Protein AF-0000000078407166 (afdb_homodimer)

Secondary structure (DSSP, 8-state):
-BEEEEESB-SSEEEEESS---TT-EEEEEEEB-TT--B-EEEEESSSSTT--EEEEEEEETTTTEEEEEEEETTEE-PPEEES-----BT-EEEEEEEE-SSEEEEEETTEEEEEEE-SS-GGG--EEEEESS-EEEEEEE-/-BEEEEESB-SSEEEEESS---TT-EEEEEEEB-TT--B-EEEEESSSSTT--EEEEEEEETTTTEEEEEEEETTEE-PPEEES-----BT-EEEEEEEE-SSEEEEEETTEEEEEEE-SS-GGG--EEEEESS-EEEEEEE-

Radius of gyration: 20.44 Å; Cα contacts (8 Å, |Δi|>4): 830; chains: 2; bounding box: 36×57×51 Å

Nearest PDB structures (foldseek):
  7n57-assembly1_B  TM=9.824E-01  e=4.859E-14  Homo sapiens
  7n8d-assembly1_B  TM=9.760E-01  e=3.562E-14  Homo sapiens
  7tro-assembly1_B  TM=9.809E-01  e=1.597E-13  Homo sapiens
  7rdg-assembly2_B  TM=9.755E-01  e=1.233E-13  Homo sapiens
  7tky-assembly1_B  TM=9.822E-01  e=3.129E-13  Homo sapiens

Solvent-accessible surface area (backbone atoms only — not comparable to full-atom values): 14056 Å² total; per-residue (Å²): 95,30,39,29,33,40,35,29,45,40,57,55,25,40,39,31,35,69,52,44,54,52,62,76,28,35,40,38,41,32,30,32,29,46,76,85,43,45,37,31,36,42,33,35,21,43,48,87,65,94,84,38,39,23,48,40,34,42,34,47,27,55,78,74,40,20,28,40,35,35,33,33,49,94,90,36,74,59,75,73,45,76,39,75,67,46,91,69,46,74,68,34,73,51,38,42,36,42,37,30,44,90,63,29,41,38,35,26,50,70,89,33,84,70,53,73,43,69,62,80,46,70,50,71,48,25,33,30,43,35,38,41,52,49,45,46,47,56,34,41,35,47,82,95,29,39,29,33,40,34,28,46,42,56,54,25,40,40,30,36,70,50,44,54,51,61,77,28,33,40,38,40,31,30,32,29,44,76,83,44,47,37,32,36,44,30,35,21,42,48,85,64,96,84,38,39,23,47,40,35,43,34,47,26,55,76,74,39,19,28,38,35,36,32,33,50,93,92,35,74,59,75,73,47,75,39,77,67,47,91,71,45,71,70,34,72,48,38,39,34,43,35,30,44,91,63,28,39,40,33,25,50,69,90,33,84,71,52,73,45,68,63,81,46,69,51,72,48,26,33,31,43,35,38,41,54,48,46,45,46,54,35,42,36,48,85

InterPro domains:
  IPR001079 Galectin, carbohydrate recognition domain [PF00337] (13-142)
  IPR001079 Galectin, carbohydrate recognition domain [PS51304] (13-143)
  IPR001079 Galectin, carbohydrate recognition domain [SM00276] (11-143)
  IPR001079 Galectin, carbohydrate recognition domain [SM00908] (17-142)
  IPR001079 Galectin, carbohydrate recognition domain [cd00070] (17-141)
  IPR013320 Concanavalin A-like lectin/glucanase domain superfamily [SSF49899] (10-142)
  IPR044156 Galectin-like [PTHR11346] (10-142)

Foldseek 3Di:
DDDFKDFDDAPFDKFFDPFFDDAPKKKKWKFAAAPPWQKKWKFQFLDDDDQTWTQWIWMQGVVQQKIWIWTQDPRDTDDIDIGNHHPHDHPDIKMWMWHGHPFWTFIDIRNHGDDTGGGPDDRRSGTMMTIHDDIGTGMMGMD/DDDFKDFDDAPFDKFFDPFFDDAPKKKKWKFAAAPPWQKKWKFQFLDDDDQTWTQWIWMQGVVQQKIWIWTQDPNDTDDIDIGNHGPHDHPDIKMWMWHGHQFWTFIDIRNHGDDTGGGPDDRRSGTMMTIHDDIGTGMMGMD

Sequence (286 aa):
MALKSVTGLTTPCVLVLDCGFQAGRHVRIQGSVPCGSQWFSVNFCCSDGPSCDIAFHFNPRLDQNCVVFNTFQNRSWQCNQTKEENPFKHGASFQLDIHITEEHFEVLVNNNVFDRYSHRIPLCQVKSLEVQPKVDIHKIEFFMALKSVTGLTTPCVLVLDCGFQAGRHVRIQGSVPCGSQWFSVNFCCSDGPSCDIAFHFNPRLDQNCVVFNTFQNRSWQCNQTKEENPFKHGASFQLDIHITEEHFEVLVNNNVFDRYSHRIPLCQVKSLEVQPKVDIHKIEFF

pLDDT: mean 94.5, std 6.71, range [62.84, 98.81]

Structure (mmCIF, N/CA/C/O backbone):
data_AF-0000000078407166-model_v1
#
loop_
_entity.id
_entity.type
_entity.pdbx_description
1 polymer Galectin
#
loop_
_atom_site.group_PDB
_atom_site.id
_atom_site.type_symbol
_atom_site.label_atom_id
_atom_site.label_alt_id
_atom_site.label_comp_id
_atom_site.label_asym_id
_atom_site.label_entity_id
_atom_site.label_seq_id
_atom_site.pdbx_PDB_ins_code
_atom_site.Cartn_x
_atom_site.Cartn_y
_atom_site.Cartn_z
_atom_site.occupancy
_atom_site.B_iso_or_equiv
_atom_site.auth_seq_id
_atom_site.auth_comp_id
_atom_site.auth_asym_id
_atom_site.auth_atom_id
_atom_site.pdbx_PDB_model_num
ATOM 1 N N . MET A 1 1 ? 10.273 6.906 -4.539 1 62.84 1 MET A N 1
ATOM 2 C CA . MET A 1 1 ? 10.656 6.363 -3.24 1 62.84 1 MET A CA 1
ATOM 3 C C . MET A 1 1 ? 10.43 4.855 -3.193 1 62.84 1 MET A C 1
ATOM 5 O O . MET A 1 1 ? 9.43 4.359 -3.713 1 62.84 1 MET A O 1
ATOM 9 N N . ALA A 1 2 ? 11.445 4.191 -2.662 1 75.38 2 ALA A N 1
ATOM 10 C CA . ALA A 1 2 ? 11.383 2.73 -2.699 1 75.38 2 ALA A CA 1
ATOM 11 C C . ALA A 1 2 ? 10.547 2.188 -1.55 1 75.38 2 ALA A C 1
ATOM 13 O O . ALA A 1 2 ? 10.75 2.553 -0.391 1 75.38 2 ALA A O 1
ATOM 14 N N . LEU A 1 3 ? 9.461 1.569 -1.843 1 80.12 3 LEU A N 1
ATOM 15 C CA . LEU A 1 3 ? 8.594 0.935 -0.852 1 80.12 3 LEU A CA 1
ATOM 16 C C . LEU A 1 3 ? 9.195 -0.383 -0.373 1 80.12 3 LEU A C 1
ATOM 18 O O . LEU A 1 3 ? 9.633 -1.2 -1.184 1 80.12 3 LEU A O 1
ATOM 22 N N . LYS A 1 4 ? 9.242 -0.484 0.915 1 88.06 4 LYS A N 1
ATOM 23 C CA . LYS A 1 4 ? 9.672 -1.754 1.493 1 88.06 4 LYS A CA 1
ATOM 24 C C . LYS A 1 4 ? 8.477 -2.648 1.806 1 88.06 4 LYS A C 1
ATOM 26 O O . LYS A 1 4 ? 8.445 -3.814 1.404 1 88.06 4 LYS A O 1
ATOM 31 N N . SER A 1 5 ? 7.527 -2.064 2.494 1 93.38 5 SER A N 1
ATOM 32 C CA . SER A 1 5 ? 6.363 -2.885 2.816 1 93.38 5 SER A CA 1
ATOM 33 C C . SER A 1 5 ? 5.117 -2.023 3.016 1 93.38 5 SER A C 1
ATOM 35 O O . SER A 1 5 ? 5.223 -0.82 3.26 1 93.38 5 SER A O 1
ATOM 37 N N . VAL A 1 6 ? 4.016 -2.621 2.893 1 95.38 6 VAL A N 1
ATOM 38 C CA . VAL A 1 6 ? 2.736 -1.963 3.129 1 95.38 6 VAL A CA 1
ATOM 39 C C . VAL A 1 6 ? 1.812 -2.895 3.908 1 95.38 6 VAL A C 1
ATOM 41 O O . VAL A 1 6 ? 1.757 -4.098 3.635 1 95.38 6 VAL A O 1
ATOM 44 N N . THR A 1 7 ? 1.157 -2.369 4.953 1 96.38 7 THR A N 1
ATOM 45 C CA . THR A 1 7 ? 0.109 -3.064 5.695 1 96.38 7 THR A CA 1
ATOM 46 C C . THR A 1 7 ? -1.212 -2.307 5.605 1 96.38 7 THR A C 1
ATOM 48 O O . THR A 1 7 ? -1.259 -1.191 5.078 1 96.38 7 THR A O 1
ATOM 51 N N . GLY A 1 8 ? -2.23 -2.986 6.059 1 95.88 8 GLY A N 1
ATOM 52 C CA . GLY A 1 8 ? -3.539 -2.357 6.012 1 95.88 8 GLY A CA 1
ATOM 53 C C . GLY A 1 8 ? -4.16 -2.373 4.625 1 95.88 8 GLY A C 1
ATOM 54 O O . GLY A 1 8 ? -4.625 -1.341 4.137 1 95.88 8 GLY A O 1
ATOM 55 N N . LEU A 1 9 ? -4.145 -3.451 4.055 1 95.88 9 LEU A N 1
ATOM 56 C CA . LEU A 1 9 ? -4.645 -3.6 2.691 1 95.88 9 LEU A CA 1
ATOM 57 C C . LEU A 1 9 ? -5.984 -4.328 2.678 1 95.88 9 LEU A C 1
ATOM 59 O O . LEU A 1 9 ? -6.262 -5.141 3.562 1 95.88 9 LEU A O 1
ATOM 63 N N . THR A 1 10 ? -6.773 -3.996 1.684 1 95.88 10 THR A N 1
ATOM 64 C CA . THR A 1 10 ? -7.977 -4.746 1.339 1 95.88 10 THR A CA 1
ATOM 65 C C . THR A 1 10 ? -7.945 -5.172 -0.126 1 95.88 10 THR A C 1
ATOM 67 O O . THR A 1 10 ? -7.164 -4.641 -0.917 1 95.88 10 THR A O 1
ATOM 70 N N . THR A 1 11 ? -8.719 -6.184 -0.435 1 96.06 11 THR A N 1
ATOM 71 C CA . THR A 1 11 ? -8.781 -6.59 -1.833 1 96.06 11 THR A CA 1
ATOM 72 C C . THR A 1 11 ? -10.094 -6.125 -2.467 1 96.06 11 THR A C 1
ATOM 74 O O . THR A 1 11 ? -11.133 -6.086 -1.804 1 96.06 11 THR A O 1
ATOM 77 N N . PRO A 1 12 ? -10.078 -5.676 -3.701 1 96.38 12 PRO A N 1
ATOM 78 C CA . PRO A 1 12 ? -8.898 -5.656 -4.57 1 96.38 12 PRO A CA 1
ATOM 79 C C . PRO A 1 12 ? -7.926 -4.531 -4.219 1 96.38 12 PRO A C 1
ATOM 81 O O . PRO A 1 12 ? -8.344 -3.488 -3.707 1 96.38 12 PRO A O 1
ATOM 84 N N . CYS A 1 13 ? -6.684 -4.723 -4.391 1 97.06 13 CYS A N 1
ATOM 85 C CA . CYS A 1 13 ? -5.676 -3.68 -4.246 1 97.06 13 CYS A CA 1
ATOM 86 C C . CYS A 1 13 ? -4.695 -3.705 -5.414 1 97.06 13 CYS A C 1
ATOM 88 O O . CYS A 1 13 ? -4.473 -4.754 -6.02 1 97.06 13 CYS A O 1
ATOM 90 N N . VAL A 1 14 ? -4.176 -2.559 -5.727 1 95.75 14 VAL A N 1
ATOM 91 C CA . VAL A 1 14 ? -3.211 -2.402 -6.812 1 95.75 14 VAL A CA 1
ATOM 92 C C . VAL A 1 14 ? -2.008 -1.599 -6.32 1 95.75 14 VAL A C 1
ATOM 94 O O . VAL A 1 14 ? -2.166 -0.525 -5.734 1 95.75 14 VAL A O 1
ATOM 97 N N . LEU A 1 15 ? -0.867 -2.135 -6.48 1 94.62 15 LEU A N 1
ATOM 98 C CA . LEU A 1 15 ? 0.397 -1.446 -6.242 1 94.62 15 LEU A CA 1
ATOM 99 C C . LEU A 1 15 ? 1.103 -1.133 -7.559 1 94.62 15 LEU A C 1
ATOM 101 O O . LEU A 1 15 ? 1.508 -2.045 -8.281 1 94.62 15 LEU A O 1
ATOM 105 N N . VAL A 1 16 ? 1.219 0.115 -7.797 1 92.25 16 VAL A N 1
ATOM 106 C CA . VAL A 1 16 ? 1.885 0.55 -9.023 1 92.25 16 VAL A CA 1
ATOM 107 C C . VAL A 1 16 ? 3.338 0.909 -8.719 1 92.25 16 VAL A C 1
ATOM 109 O O . VAL A 1 16 ? 3.617 1.65 -7.773 1 92.25 16 VAL A O 1
ATOM 112 N N . LEU A 1 17 ? 4.168 0.418 -9.547 1 85.19 17 LEU A N 1
ATOM 113 C CA . LEU A 1 17 ? 5.594 0.663 -9.359 1 85.19 17 LEU A CA 1
ATOM 114 C C . LEU A 1 17 ? 6.109 1.672 -10.383 1 85.19 17 LEU A C 1
ATOM 116 O O . LEU A 1 17 ? 5.582 1.756 -11.5 1 85.19 17 LEU A O 1
ATOM 120 N N . ASP A 1 18 ? 7.105 2.5 -9.945 1 77.88 18 ASP A N 1
ATOM 121 C CA . ASP A 1 18 ? 7.676 3.512 -10.828 1 77.88 18 ASP A CA 1
ATOM 122 C C . ASP A 1 18 ? 8.508 2.869 -11.93 1 77.88 18 ASP A C 1
ATOM 124 O O . ASP A 1 18 ? 8.508 3.336 -13.07 1 77.88 18 ASP A O 1
ATOM 128 N N . CYS A 1 19 ? 9.281 1.928 -11.32 1 73.62 19 CYS A N 1
ATOM 129 C CA . CYS A 1 19 ? 10.086 1.247 -12.328 1 73.62 19 CYS A CA 1
ATOM 130 C C . CYS A 1 19 ? 9.648 -0.205 -12.484 1 73.62 19 CYS A C 1
ATOM 132 O O . CYS A 1 19 ? 9.016 -0.766 -11.586 1 73.62 19 CYS A O 1
ATOM 134 N N . GLY A 1 20 ? 9.461 -0.697 -13.625 1 73.69 20 GLY A N 1
ATOM 135 C CA . GLY A 1 20 ? 9.062 -2.055 -13.961 1 73.69 20 GLY A CA 1
ATOM 136 C C . GLY A 1 20 ? 9.695 -3.102 -13.062 1 73.69 20 GLY A C 1
ATOM 137 O O . GLY A 1 20 ? 10.609 -2.795 -12.289 1 73.69 20 GLY A O 1
ATOM 138 N N . PHE A 1 21 ? 9.117 -4.207 -12.969 1 82.38 21 PHE A N 1
ATOM 139 C CA . PHE A 1 21 ? 9.672 -5.355 -12.273 1 82.38 21 PHE A CA 1
ATOM 140 C C . PHE A 1 21 ? 10.953 -5.832 -12.953 1 82.38 21 PHE A C 1
ATOM 142 O O . PHE A 1 21 ? 11.102 -5.711 -14.164 1 82.38 21 PHE A O 1
ATOM 149 N N . GLN A 1 22 ? 11.914 -6.121 -12.156 1 87 22 GLN A N 1
ATOM 150 C CA . GLN A 1 22 ? 13.211 -6.559 -12.672 1 87 22 GLN A CA 1
ATOM 151 C C . GLN A 1 22 ? 13.625 -7.895 -12.055 1 87 22 GLN A C 1
ATOM 153 O O . GLN A 1 22 ? 13.258 -8.195 -10.914 1 87 22 GLN A O 1
ATOM 158 N N . ALA A 1 23 ? 14.414 -8.57 -12.898 1 91.31 23 ALA A N 1
ATOM 159 C CA . ALA A 1 23 ? 14.977 -9.812 -12.383 1 91.31 23 ALA A CA 1
ATOM 160 C C . ALA A 1 23 ? 15.766 -9.562 -11.102 1 91.31 23 ALA A C 1
ATOM 162 O O . ALA A 1 23 ? 16.422 -8.531 -10.953 1 91.31 23 ALA A O 1
ATOM 163 N N . GLY A 1 24 ? 15.695 -10.477 -10.211 1 91.75 24 GLY A N 1
ATOM 164 C CA . GLY A 1 24 ? 16.406 -10.367 -8.945 1 91.75 24 GLY A CA 1
ATOM 165 C C . GLY A 1 24 ? 15.547 -9.82 -7.82 1 91.75 24 GLY A C 1
ATOM 166 O O . GLY A 1 24 ? 15.891 -9.969 -6.648 1 91.75 24 GLY A O 1
ATOM 167 N N . ARG A 1 25 ? 14.445 -9.297 -8.188 1 89.31 25 ARG A N 1
ATOM 168 C CA . ARG A 1 25 ? 13.531 -8.766 -7.18 1 89.31 25 ARG A CA 1
ATOM 169 C C . ARG A 1 25 ? 12.531 -9.82 -6.738 1 89.31 25 ARG A C 1
ATOM 171 O O . ARG A 1 25 ? 12.359 -10.844 -7.41 1 89.31 25 ARG A O 1
ATOM 178 N N . HIS A 1 26 ? 12.023 -9.578 -5.562 1 92.88 26 HIS A N 1
ATOM 179 C CA . HIS A 1 26 ? 11.023 -10.516 -5.055 1 92.88 26 HIS A CA 1
ATOM 180 C C . HIS A 1 26 ? 9.938 -9.789 -4.27 1 92.88 26 HIS A C 1
ATOM 182 O O . HIS A 1 26 ? 10.18 -8.719 -3.705 1 92.88 26 HIS A O 1
ATOM 188 N N . VAL A 1 27 ? 8.773 -10.375 -4.312 1 94.94 27 VAL A N 1
ATOM 189 C CA . VAL A 1 27 ? 7.629 -9.867 -3.562 1 94.94 27 VAL A CA 1
ATOM 190 C C . VAL A 1 27 ? 7.117 -10.938 -2.602 1 94.94 27 VAL A C 1
ATOM 192 O O . VAL A 1 27 ? 7.039 -12.109 -2.961 1 94.94 27 VAL A O 1
ATOM 195 N N . ARG A 1 28 ? 6.895 -10.523 -1.373 1 97.44 28 ARG A N 1
ATOM 196 C CA . ARG A 1 28 ? 6.305 -11.406 -0.374 1 97.44 28 ARG A CA 1
ATOM 197 C C . ARG A 1 28 ? 4.922 -10.922 0.039 1 97.44 28 ARG A C 1
ATOM 199 O O . ARG A 1 28 ? 4.75 -9.758 0.405 1 97.44 28 ARG A O 1
ATOM 206 N N . ILE A 1 29 ? 3.953 -11.797 -0.062 1 98.5 29 ILE A N 1
ATOM 207 C CA . ILE A 1 29 ? 2.58 -11.5 0.331 1 98.5 29 ILE A CA 1
ATOM 208 C C . ILE A 1 29 ? 2.166 -12.406 1.49 1 98.5 29 ILE A C 1
ATOM 210 O O . ILE A 1 29 ? 2.223 -13.633 1.379 1 98.5 29 ILE A O 1
ATOM 214 N N . GLN A 1 30 ? 1.839 -11.797 2.605 1 98.75 30 GLN A N 1
ATOM 215 C CA . GLN A 1 30 ? 1.306 -12.523 3.754 1 98.75 30 GLN A CA 1
ATOM 216 C C . GLN A 1 30 ? -0.194 -12.281 3.908 1 98.75 30 GLN A C 1
ATOM 218 O O . GLN A 1 30 ? -0.655 -11.141 3.844 1 98.75 30 GLN A O 1
ATOM 223 N N . GLY A 1 31 ? -0.928 -13.383 4.105 1 98.5 31 GLY A N 1
ATOM 224 C CA . GLY A 1 31 ? -2.371 -13.258 4.215 1 98.5 31 GLY A CA 1
ATOM 225 C C . GLY A 1 31 ? -3.043 -14.508 4.746 1 98.5 31 GLY A C 1
ATOM 226 O O . GLY A 1 31 ? -2.379 -15.391 5.293 1 98.5 31 GLY A O 1
ATOM 227 N N . SER A 1 32 ? -4.332 -14.492 4.648 1 98.56 32 SER A N 1
ATOM 228 C CA . SER A 1 32 ? -5.148 -15.648 4.996 1 98.56 32 SER A CA 1
ATOM 229 C C . SER A 1 32 ? -6.336 -15.789 4.051 1 98.56 32 SER A C 1
ATOM 231 O O . SER A 1 32 ? -6.793 -14.812 3.463 1 98.56 32 SER A O 1
ATOM 233 N N . VAL A 1 33 ? -6.777 -17 3.928 1 98.31 33 VAL A N 1
ATOM 234 C CA . VAL A 1 33 ? -7.906 -17.266 3.039 1 98.31 33 VAL A CA 1
ATOM 235 C C . VAL A 1 33 ? -9.195 -17.328 3.852 1 98.31 33 VAL A C 1
ATOM 237 O O . VAL A 1 33 ? -9.391 -18.25 4.652 1 98.31 33 VAL A O 1
ATOM 240 N N . PRO A 1 34 ? -10.047 -16.328 3.609 1 97.44 34 PRO A N 1
ATOM 241 C CA . PRO A 1 34 ? -11.32 -16.375 4.332 1 97.44 34 PRO A CA 1
ATOM 242 C C . PRO A 1 34 ? -12.125 -17.641 4.023 1 97.44 34 PRO A C 1
ATOM 244 O O . PRO A 1 34 ? -11.992 -18.203 2.936 1 97.44 34 PRO A O 1
ATOM 247 N N . CYS A 1 35 ? -13 -17.844 5 1 95 35 CYS A N 1
ATOM 248 C CA . CYS A 1 35 ? -13.93 -18.938 4.734 1 95 35 CYS A CA 1
ATOM 249 C C . CYS A 1 35 ? -14.883 -18.578 3.602 1 95 35 CYS A C 1
ATOM 251 O O . CYS A 1 35 ? -15.336 -17.438 3.508 1 95 35 CYS A O 1
ATOM 253 N N . GLY A 1 36 ? -15.109 -19.406 2.658 1 94.06 36 GLY A N 1
ATOM 254 C CA . GLY A 1 36 ? -16.047 -19.141 1.575 1 94.06 36 GLY A CA 1
ATOM 255 C C . GLY A 1 36 ? -15.375 -18.688 0.298 1 94.06 36 GLY A C 1
ATOM 256 O O . GLY A 1 36 ? -16.016 -18.547 -0.741 1 94.06 36 GLY A O 1
ATOM 257 N N . SER A 1 37 ? -14.172 -18.328 0.475 1 96.62 37 SER A N 1
ATOM 258 C CA . SER A 1 37 ? -13.445 -17.922 -0.722 1 96.62 37 SER A CA 1
ATOM 259 C C . SER A 1 37 ? -13.375 -19.047 -1.741 1 96.62 37 SER A C 1
ATOM 261 O O . SER A 1 37 ? -12.953 -20.156 -1.415 1 96.62 37 SER A O 1
ATOM 263 N N . GLN A 1 38 ? -13.773 -18.797 -2.895 1 97.62 38 GLN A N 1
ATOM 264 C CA . GLN A 1 38 ? -13.688 -19.797 -3.947 1 97.62 38 GLN A CA 1
ATOM 265 C C . GLN A 1 38 ? -12.344 -19.734 -4.668 1 97.62 38 GLN A C 1
ATOM 267 O O . GLN A 1 38 ? -11.781 -20.766 -5.039 1 97.62 38 GLN A O 1
ATOM 272 N N . TRP A 1 39 ? -11.938 -18.578 -4.879 1 98 39 TRP A N 1
ATOM 273 C CA . TRP A 1 39 ? -10.656 -18.359 -5.527 1 98 39 TRP A CA 1
ATOM 274 C C . TRP A 1 39 ? -10.133 -16.953 -5.238 1 98 39 TRP A C 1
ATOM 276 O O . TRP A 1 39 ? -10.867 -16.109 -4.719 1 98 39 TRP A O 1
ATOM 286 N N . PHE A 1 40 ? -8.898 -16.641 -5.465 1 98.62 40 PHE A N 1
ATOM 287 C CA . PHE A 1 40 ? -8.281 -15.32 -5.535 1 98.62 40 PHE A CA 1
ATOM 288 C C . PHE A 1 40 ? -7.156 -15.305 -6.562 1 98.62 40 PHE A C 1
ATOM 290 O O . PHE A 1 40 ? -6.812 -16.344 -7.137 1 98.62 40 PHE A O 1
ATOM 297 N N . SER A 1 41 ? -6.637 -14.141 -6.875 1 98.56 41 SER A N 1
ATOM 298 C CA . SER A 1 41 ? -5.539 -14.125 -7.84 1 98.56 41 SER A CA 1
ATOM 299 C C . SER A 1 41 ? -4.543 -13.008 -7.523 1 98.56 41 SER A C 1
ATOM 301 O O . SER A 1 41 ? -4.895 -12.023 -6.871 1 98.56 41 SER A O 1
ATOM 303 N N . VAL A 1 42 ? -3.4 -13.203 -7.855 1 98.44 42 VAL A N 1
ATOM 304 C CA . VAL A 1 42 ? -2.309 -12.234 -7.863 1 98.44 42 VAL A CA 1
ATOM 305 C C . VAL A 1 42 ? -1.815 -12.023 -9.289 1 98.44 42 VAL A C 1
ATOM 307 O O . VAL A 1 42 ? -1.397 -12.977 -9.961 1 98.44 42 VAL A O 1
ATOM 310 N N . ASN A 1 43 ? -1.897 -10.797 -9.742 1 97.25 43 ASN A N 1
ATOM 311 C CA . ASN A 1 43 ? -1.584 -10.477 -11.133 1 97.25 43 ASN A CA 1
ATOM 312 C C . ASN A 1 43 ? -0.437 -9.477 -11.234 1 97.25 43 ASN A C 1
ATOM 314 O O . ASN A 1 43 ? -0.437 -8.453 -10.547 1 97.25 43 ASN A O 1
ATOM 318 N N . PHE A 1 44 ? 0.542 -9.781 -12.055 1 96.56 44 PHE A N 1
ATOM 319 C CA . PHE A 1 44 ? 1.521 -8.812 -12.531 1 96.56 44 PHE A CA 1
ATOM 320 C C . PHE A 1 44 ? 1.067 -8.18 -13.836 1 96.56 44 PHE A C 1
ATOM 322 O O . PHE A 1 44 ? 1.141 -8.812 -14.898 1 96.56 44 PHE A O 1
ATOM 329 N N . CYS A 1 45 ? 0.695 -6.906 -13.773 1 96.06 45 CYS A N 1
ATOM 330 C CA . CYS A 1 45 ? -0.006 -6.27 -14.883 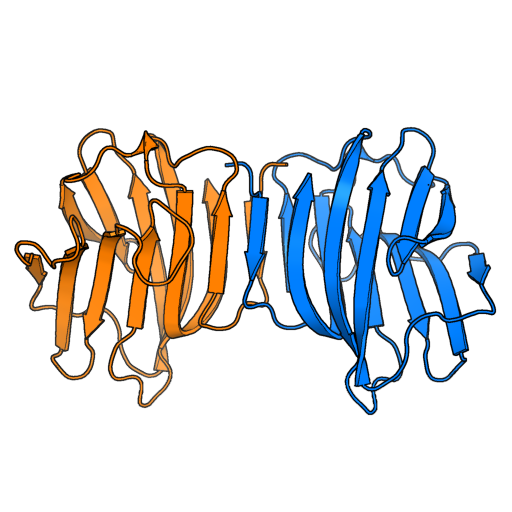1 96.06 45 CYS A CA 1
ATOM 331 C C . CYS A 1 45 ? 0.916 -5.316 -15.633 1 96.06 45 CYS A C 1
ATOM 333 O O . CYS A 1 45 ? 1.771 -4.668 -15.031 1 96.06 45 CYS A O 1
ATOM 335 N N . CYS A 1 46 ? 0.743 -5.156 -16.953 1 93.88 46 CYS A N 1
ATOM 336 C CA . CYS A 1 46 ? 1.609 -4.359 -17.812 1 93.88 46 CYS A CA 1
ATOM 337 C C . CYS A 1 46 ? 1.025 -2.969 -18.031 1 93.88 46 CYS A C 1
ATOM 339 O O . CYS A 1 46 ? 1.712 -2.074 -18.531 1 93.88 46 CYS A O 1
ATOM 341 N N . SER A 1 47 ? -0.156 -2.701 -17.797 1 81.69 47 SER A N 1
ATOM 342 C CA . SER A 1 47 ? -0.768 -1.379 -17.891 1 81.69 47 SER A CA 1
ATOM 343 C C . SER A 1 47 ? -1.89 -1.218 -16.859 1 81.69 47 SER A C 1
ATOM 345 O O . SER A 1 47 ? -2.174 -2.139 -16.094 1 81.69 47 SER A O 1
ATOM 347 N N . ASP A 1 48 ? -2.24 0.07 -16.844 1 73.12 48 ASP A N 1
ATOM 348 C CA . ASP A 1 48 ? -3.359 0.356 -15.945 1 73.12 48 ASP A CA 1
ATOM 349 C C . ASP A 1 48 ? -4.695 0.053 -16.625 1 73.12 48 ASP A C 1
ATOM 351 O O . ASP A 1 48 ? -4.816 0.174 -17.844 1 73.12 48 ASP A O 1
ATOM 355 N N . GLY A 1 49 ? -5.625 -0.606 -15.859 1 70.38 49 GLY A N 1
ATOM 356 C CA . GLY A 1 49 ? -6.969 -0.721 -16.406 1 70.38 49 GLY A CA 1
ATOM 357 C C . GLY A 1 49 ? -7.457 -2.154 -16.484 1 70.38 49 GLY A C 1
ATOM 358 O O . GLY A 1 49 ? -6.676 -3.094 -16.312 1 70.38 49 GLY A O 1
ATOM 359 N N . PRO A 1 50 ? -8.711 -2.422 -16.688 1 68.19 50 PRO A N 1
ATOM 360 C CA . PRO A 1 50 ? -9.359 -3.738 -16.672 1 68.19 50 PRO A CA 1
ATOM 361 C C . PRO A 1 50 ? -8.875 -4.645 -17.797 1 68.19 50 PRO A C 1
ATOM 363 O O . PRO A 1 50 ? -8.891 -5.871 -17.672 1 68.19 50 PRO A O 1
ATOM 366 N N . SER A 1 51 ? -8.391 -4.043 -18.875 1 76.38 51 SER A N 1
ATOM 367 C CA . SER A 1 51 ? -8.031 -4.883 -20.016 1 76.38 51 SER A CA 1
ATOM 368 C C . SER A 1 51 ? -6.523 -4.859 -20.266 1 76.38 51 SER A C 1
ATOM 370 O O . SER A 1 51 ? -6.074 -4.992 -21.406 1 76.38 51 SER A O 1
ATOM 372 N N . CYS A 1 52 ? -5.934 -4.887 -19.156 1 88.88 52 CYS A N 1
ATOM 373 C CA . CYS A 1 52 ? -4.484 -4.836 -19.328 1 88.88 52 CYS A CA 1
ATOM 374 C C . CYS A 1 52 ? -3.912 -6.234 -19.531 1 88.88 52 CYS A C 1
ATOM 376 O O . CYS A 1 52 ? -4.539 -7.227 -19.156 1 88.88 52 CYS A O 1
ATOM 378 N N . ASP A 1 53 ? -2.793 -6.277 -20.312 1 96.12 53 ASP A N 1
ATOM 379 C CA . ASP A 1 53 ? -2.053 -7.535 -20.359 1 96.12 53 ASP A CA 1
ATOM 380 C C . ASP A 1 53 ? -1.556 -7.93 -18.969 1 96.12 53 ASP A C 1
ATOM 382 O O . ASP A 1 53 ? -1.175 -7.07 -18.172 1 96.12 53 ASP A O 1
ATOM 386 N N . ILE A 1 54 ? -1.662 -9.18 -18.688 1 97.56 54 ILE A N 1
ATOM 387 C CA . ILE A 1 54 ? -1.178 -9.766 -17.453 1 97.56 54 ILE A CA 1
ATOM 388 C C . ILE A 1 54 ? -0.025 -10.727 -17.734 1 97.56 54 ILE A C 1
ATOM 390 O O . ILE A 1 54 ? -0.219 -11.766 -18.375 1 97.56 54 ILE A O 1
ATOM 394 N N . ALA A 1 55 ? 1.161 -10.367 -17.297 1 97.25 55 ALA A N 1
ATOM 395 C CA . ALA A 1 55 ? 2.35 -11.172 -17.578 1 97.25 55 ALA A CA 1
ATOM 396 C C . ALA A 1 55 ? 2.346 -12.461 -16.766 1 97.25 55 ALA A C 1
ATOM 398 O O . ALA A 1 55 ? 2.799 -13.5 -17.234 1 97.25 55 ALA A O 1
ATOM 399 N N . PHE A 1 56 ? 1.862 -12.391 -15.617 1 98 56 PHE A N 1
ATOM 400 C CA . PHE A 1 56 ? 1.819 -13.516 -14.688 1 98 56 PHE A CA 1
ATOM 401 C C . PHE A 1 56 ? 0.532 -13.492 -13.867 1 98 56 PHE A C 1
ATOM 403 O O . PHE A 1 56 ? 0.286 -12.547 -13.117 1 98 56 PHE A O 1
ATOM 410 N N . HIS A 1 57 ? -0.306 -14.414 -14.109 1 98.44 57 HIS A N 1
ATOM 411 C CA . HIS A 1 57 ? -1.549 -14.641 -13.375 1 98.44 57 HIS A CA 1
ATOM 412 C C . HIS A 1 57 ? -1.438 -15.867 -12.469 1 98.44 57 HIS A C 1
ATOM 414 O O . HIS A 1 57 ? -1.235 -16.984 -12.953 1 98.44 57 HIS A O 1
ATOM 420 N N . PHE A 1 58 ? -1.471 -15.672 -11.203 1 98.81 58 PHE A N 1
ATOM 421 C CA . PHE A 1 58 ? -1.474 -16.719 -10.18 1 98.81 58 PHE A CA 1
ATOM 422 C C . PHE A 1 58 ? -2.848 -16.828 -9.531 1 98.81 58 PHE A C 1
ATOM 424 O O . PHE A 1 58 ? -3.309 -15.906 -8.867 1 98.81 58 PHE A O 1
ATOM 431 N N . ASN A 1 59 ? -3.479 -18.031 -9.664 1 98.75 59 ASN A N 1
ATOM 432 C CA . ASN A 1 59 ? -4.895 -18.125 -9.328 1 98.75 59 ASN A CA 1
ATOM 433 C C . ASN A 1 59 ? -5.211 -19.422 -8.578 1 98.75 59 ASN A C 1
ATOM 435 O O . ASN A 1 59 ? -5.605 -20.406 -9.188 1 98.75 59 ASN A O 1
ATOM 439 N N . PRO A 1 60 ? -5.043 -19.453 -7.238 1 98.75 60 PRO A N 1
ATOM 440 C CA . PRO A 1 60 ? -5.551 -20.578 -6.457 1 98.75 60 PRO A CA 1
ATOM 441 C C . PRO A 1 60 ? -7.07 -20.688 -6.508 1 98.75 60 PRO A C 1
ATOM 443 O O . PRO A 1 60 ? -7.777 -19.719 -6.242 1 98.75 60 PRO A O 1
ATOM 446 N N . ARG A 1 61 ? -7.492 -21.781 -6.867 1 98.38 61 ARG A N 1
ATOM 447 C CA . ARG A 1 61 ? -8.922 -22.094 -6.91 1 98.38 61 ARG A CA 1
ATOM 448 C C . ARG A 1 61 ? -9.289 -23.125 -5.84 1 98.38 61 ARG A C 1
ATOM 450 O O . ARG A 1 61 ? -9.109 -24.328 -6.039 1 98.38 61 ARG A O 1
ATOM 457 N N . LEU A 1 62 ? -9.805 -22.656 -4.785 1 97.81 62 LEU A N 1
ATOM 458 C CA . LEU A 1 62 ? -10.086 -23.516 -3.637 1 97.81 62 LEU A CA 1
ATOM 459 C C . LEU A 1 62 ? -11.211 -24.484 -3.941 1 97.81 62 LEU A C 1
ATOM 461 O O . LEU A 1 62 ? -11.195 -25.625 -3.479 1 97.81 62 LEU A O 1
ATOM 465 N N . ASP A 1 63 ? -12.102 -24.031 -4.672 1 96.25 63 ASP A N 1
ATOM 466 C CA . ASP A 1 63 ? -13.242 -24.875 -5.016 1 96.25 63 ASP A CA 1
ATOM 467 C C . ASP A 1 63 ? -12.828 -26.031 -5.922 1 96.25 63 ASP A C 1
ATOM 469 O O . ASP A 1 63 ? -13.422 -27.109 -5.879 1 96.25 63 ASP A O 1
ATOM 473 N N . GLN A 1 64 ? -11.805 -25.891 -6.711 1 97 64 GLN A N 1
ATOM 474 C CA . GLN A 1 64 ? -11.305 -26.891 -7.645 1 97 64 GLN A CA 1
ATOM 475 C C . GLN A 1 64 ? -10.047 -27.562 -7.109 1 97 64 GLN A C 1
ATOM 477 O O . GLN A 1 64 ? -9.516 -28.484 -7.727 1 97 64 GLN A O 1
ATOM 482 N N . ASN A 1 65 ? -9.641 -27.031 -5.992 1 97.12 65 ASN A N 1
ATOM 483 C CA . ASN A 1 65 ? -8.445 -27.531 -5.328 1 97.12 65 ASN A CA 1
ATOM 484 C C . ASN A 1 65 ? -7.254 -27.594 -6.285 1 97.12 65 ASN A C 1
ATOM 486 O O . ASN A 1 65 ? -6.578 -28.609 -6.379 1 97.12 65 ASN A O 1
ATOM 490 N N . CYS A 1 66 ? -7.023 -26.578 -6.992 1 98.44 66 CYS A N 1
ATOM 491 C CA . CYS A 1 66 ? -5.898 -26.453 -7.91 1 98.44 66 CYS A CA 1
ATOM 492 C C . CYS A 1 66 ? -5.41 -25 -7.977 1 98.44 66 CYS A C 1
ATOM 494 O O . CYS A 1 66 ? -6.027 -24.109 -7.398 1 98.44 66 CYS A O 1
ATOM 496 N N . VAL A 1 67 ? -4.273 -24.844 -8.57 1 98.75 67 VAL A N 1
ATOM 497 C CA . VAL A 1 67 ? -3.748 -23.5 -8.836 1 98.75 67 VAL A CA 1
ATOM 498 C C . VAL A 1 67 ? -3.459 -23.344 -10.328 1 98.75 67 VAL A C 1
ATOM 500 O O . VAL A 1 67 ? -2.799 -24.203 -10.93 1 98.75 67 VAL A O 1
ATOM 503 N N . VAL A 1 68 ? -3.971 -22.281 -10.883 1 98.69 68 VAL A N 1
ATOM 504 C CA . VAL A 1 68 ? -3.791 -22.047 -12.312 1 98.69 68 VAL A CA 1
ATOM 505 C C . VAL A 1 68 ? -2.83 -20.875 -12.516 1 98.69 68 VAL A C 1
ATOM 507 O O . VAL A 1 68 ? -2.943 -19.844 -11.852 1 98.69 68 VAL A O 1
ATOM 510 N N . PHE A 1 69 ? -1.813 -21.047 -13.359 1 98.62 69 PHE A N 1
ATOM 511 C CA . PHE A 1 69 ? -0.942 -20 -13.883 1 98.62 69 PHE A CA 1
ATOM 512 C C . PHE A 1 69 ? -1.268 -19.688 -15.344 1 98.62 69 PHE A C 1
ATOM 514 O O . PHE A 1 69 ? -1.541 -20.609 -16.125 1 98.62 69 PHE A O 1
ATOM 521 N N . ASN A 1 70 ? -1.241 -18.438 -15.633 1 98.62 70 ASN A N 1
ATOM 522 C CA . ASN A 1 70 ? -1.496 -18.094 -17.031 1 98.62 70 ASN A CA 1
ATOM 523 C C . ASN A 1 70 ? -1.04 -16.672 -17.344 1 98.62 70 ASN A C 1
ATOM 525 O O . ASN A 1 70 ? -0.549 -15.961 -16.469 1 98.62 70 ASN A O 1
ATOM 529 N N . THR A 1 71 ? -0.987 -16.375 -18.562 1 98.25 71 THR A N 1
ATOM 530 C CA . THR A 1 71 ? -0.737 -15.039 -19.094 1 98.25 71 THR A CA 1
ATOM 531 C C . THR A 1 71 ? -1.933 -14.547 -19.906 1 98.25 71 THR A C 1
ATOM 533 O O . THR A 1 71 ? -2.525 -15.312 -20.672 1 98.25 71 THR A O 1
ATOM 536 N N . PHE A 1 72 ? -2.357 -13.344 -19.656 1 97.69 72 PHE A N 1
ATOM 537 C CA . PHE A 1 72 ? -3.371 -12.695 -20.484 1 97.69 72 PHE A CA 1
ATOM 538 C C . PHE A 1 72 ? -2.734 -11.68 -21.422 1 97.69 72 PHE A C 1
ATOM 540 O O . PHE A 1 72 ? -2.143 -10.695 -20.984 1 97.69 72 PHE A O 1
ATOM 547 N N . GLN A 1 73 ? -2.787 -11.945 -22.625 1 95.69 73 GLN A N 1
ATOM 548 C CA . GLN A 1 73 ? -2.152 -11.086 -23.625 1 95.69 73 GLN A CA 1
ATOM 549 C C . GLN A 1 73 ? -2.955 -11.062 -24.922 1 95.69 73 GLN A C 1
ATOM 551 O O . GLN A 1 73 ? -3.523 -12.078 -25.312 1 95.69 73 GLN A O 1
ATOM 556 N N . ASN A 1 74 ? -3 -9.844 -25.531 1 92.5 74 ASN A N 1
ATOM 557 C CA . ASN A 1 74 ? -3.785 -9.688 -26.75 1 92.5 74 ASN A CA 1
ATOM 558 C C . ASN A 1 74 ? -5.246 -10.062 -26.516 1 92.5 74 ASN A C 1
ATOM 560 O O . ASN A 1 74 ? -5.836 -10.789 -27.328 1 92.5 74 ASN A O 1
ATOM 564 N N . ARG A 1 75 ? -5.754 -9.773 -25.406 1 91.75 75 ARG A N 1
ATOM 565 C CA . ARG A 1 75 ? -7.152 -9.883 -25.016 1 91.75 75 ARG A CA 1
ATOM 566 C C . ARG A 1 75 ? -7.574 -11.352 -24.922 1 91.75 75 ARG A C 1
ATOM 568 O O . ARG A 1 75 ? -8.742 -11.68 -25.156 1 91.75 75 ARG A O 1
ATOM 575 N N . SER A 1 76 ? -6.656 -12.141 -24.594 1 95.5 76 SER A N 1
ATOM 576 C CA . SER A 1 76 ? -6.988 -13.547 -24.438 1 95.5 76 SER A CA 1
ATOM 577 C C . SER A 1 76 ? -6.055 -14.227 -23.438 1 95.5 76 SER A C 1
ATOM 579 O O . SER A 1 76 ? -4.871 -13.891 -23.359 1 95.5 76 SER A O 1
ATOM 581 N N . TRP A 1 77 ? -6.715 -15.172 -22.781 1 97.62 77 TRP A N 1
ATOM 582 C CA . TRP A 1 77 ? -5.887 -16.062 -21.969 1 97.62 77 TRP A CA 1
ATOM 583 C C . TRP A 1 77 ? -5.086 -17.016 -22.859 1 97.62 77 TRP A C 1
ATOM 585 O O . TRP A 1 77 ? -5.594 -17.516 -23.859 1 97.62 77 TRP A O 1
ATOM 595 N N . GLN A 1 78 ? -3.816 -17.188 -22.422 1 97.5 78 GLN A N 1
ATOM 596 C CA . GLN A 1 78 ? -2.975 -18.125 -23.172 1 97.5 78 GLN A CA 1
ATOM 597 C C . GLN A 1 78 ? -3.121 -19.547 -22.641 1 97.5 78 GLN A C 1
ATOM 599 O O . GLN A 1 78 ? -4.219 -19.969 -22.266 1 97.5 78 GLN A O 1
ATOM 604 N N . CYS A 1 79 ? -2.033 -20.391 -22.75 1 96.88 79 CYS A N 1
ATOM 605 C CA . CYS A 1 79 ? -2.121 -21.75 -22.25 1 96.88 79 CYS A CA 1
ATOM 606 C C . CYS A 1 79 ? -1.943 -21.812 -20.75 1 96.88 79 CYS A C 1
ATOM 608 O O . CYS A 1 79 ? -0.958 -21.297 -20.219 1 96.88 79 CYS A O 1
ATOM 610 N N . ASN A 1 80 ? -2.846 -22.562 -20.172 1 97.44 80 ASN A N 1
ATOM 611 C CA . ASN A 1 80 ? -2.797 -22.688 -18.734 1 97.44 80 ASN A CA 1
ATOM 612 C C . ASN A 1 80 ? -1.719 -23.672 -18.281 1 97.44 80 ASN A C 1
ATOM 614 O O . ASN A 1 80 ? -1.536 -24.719 -18.922 1 97.44 80 ASN A O 1
ATOM 618 N N . GLN A 1 81 ? -1.028 -23.281 -17.297 1 97.88 81 GLN A N 1
ATOM 619 C CA . GLN A 1 81 ? -0.291 -24.219 -16.453 1 97.88 81 GLN A CA 1
ATOM 620 C C . GLN A 1 81 ? -1.034 -24.484 -15.141 1 97.88 81 GLN A C 1
ATOM 622 O O . GLN A 1 81 ? -1.295 -23.562 -14.367 1 97.88 81 GLN A O 1
ATOM 627 N N . THR A 1 82 ? -1.387 -25.781 -14.852 1 97.94 82 THR A N 1
ATOM 628 C CA . THR A 1 82 ? -2.219 -26.094 -13.695 1 97.94 82 THR A CA 1
ATOM 629 C C . THR A 1 82 ? -1.5 -27.047 -12.75 1 97.94 82 THR A C 1
ATOM 631 O O . THR A 1 82 ? -0.919 -28.047 -13.188 1 97.94 82 THR A O 1
ATOM 634 N N . LYS A 1 83 ? -1.509 -26.656 -11.531 1 97.56 83 LYS A N 1
ATOM 635 C CA . LYS A 1 83 ? -1.055 -27.547 -10.461 1 97.56 83 LYS A CA 1
ATOM 636 C C . LYS A 1 83 ? -2.236 -28.125 -9.695 1 97.56 83 LYS A C 1
ATOM 638 O O . LYS A 1 83 ? -3.078 -27.391 -9.18 1 97.56 83 LYS A O 1
ATOM 643 N N . GLU A 1 84 ? -2.258 -29.453 -9.547 1 93.88 84 GLU A N 1
ATOM 644 C CA . GLU A 1 84 ? -3.389 -30.109 -8.906 1 93.88 84 GLU A CA 1
ATOM 645 C C . GLU A 1 84 ? -3.252 -30.094 -7.391 1 93.88 84 GLU A C 1
ATOM 647 O O . GLU A 1 84 ? -4.188 -30.453 -6.672 1 93.88 84 GLU A O 1
ATOM 652 N N . GLU A 1 85 ? -2.309 -29.578 -6.902 1 93.69 85 GLU A N 1
ATOM 653 C CA . GLU A 1 85 ? -2.135 -29.391 -5.465 1 93.69 85 GLU A CA 1
ATOM 654 C C . GLU A 1 85 ? -2.281 -27.922 -5.074 1 93.69 85 GLU A C 1
ATOM 656 O O . GLU A 1 85 ? -1.532 -27.078 -5.555 1 93.69 85 GLU A O 1
ATOM 661 N N . ASN A 1 86 ? -3.293 -27.703 -4.277 1 97.81 86 ASN A N 1
ATOM 662 C CA . ASN A 1 86 ? -3.506 -26.328 -3.807 1 97.81 86 ASN A CA 1
ATOM 663 C C . ASN A 1 86 ? -3.025 -26.156 -2.369 1 97.81 86 ASN A C 1
ATOM 665 O O . ASN A 1 86 ? -3.613 -26.703 -1.439 1 97.81 86 ASN A O 1
ATOM 669 N N . PRO A 1 87 ? -2.033 -25.438 -2.176 1 98.25 87 PRO A N 1
ATOM 670 C CA . PRO A 1 87 ? -1.49 -25.281 -0.824 1 98.25 87 PRO A CA 1
ATOM 671 C C . PRO A 1 87 ? -2.285 -24.297 0.023 1 98.25 87 PRO A C 1
ATOM 673 O O . PRO A 1 87 ? -2.023 -24.156 1.221 1 98.25 87 PRO A O 1
ATOM 676 N N . PHE A 1 88 ? -3.258 -23.625 -0.465 1 98.38 88 PHE A N 1
ATOM 677 C CA . PHE A 1 88 ? -4.078 -22.641 0.238 1 98.38 88 PHE A CA 1
ATOM 678 C C . PHE A 1 88 ? -5.348 -23.281 0.783 1 98.38 88 PHE A C 1
ATOM 680 O O . PHE A 1 88 ? -6.031 -24.016 0.068 1 98.38 88 PHE A O 1
ATOM 687 N N . LYS A 1 89 ? -5.566 -23 2.049 1 97.19 89 LYS A N 1
ATOM 688 C CA . LYS A 1 89 ? -6.719 -23.594 2.717 1 97.19 89 LYS A CA 1
ATOM 689 C C . LYS A 1 89 ? -7.562 -22.531 3.414 1 97.19 89 LYS A C 1
ATOM 691 O O . LYS A 1 89 ? -7.027 -21.562 3.945 1 97.19 89 LYS A O 1
ATOM 696 N N . HIS A 1 90 ? -8.828 -22.797 3.391 1 97.19 90 HIS A N 1
ATOM 697 C CA . HIS A 1 90 ? -9.75 -21.906 4.086 1 97.19 90 HIS A CA 1
ATOM 698 C C . HIS A 1 90 ? -9.336 -21.719 5.547 1 97.19 90 HIS A C 1
ATOM 700 O O . HIS A 1 90 ? -9.07 -22.703 6.246 1 97.19 90 HIS A O 1
ATOM 706 N N . GLY A 1 91 ? -9.328 -20.406 5.945 1 96.81 91 GLY A N 1
ATOM 707 C CA . GLY A 1 91 ? -9.086 -20.094 7.344 1 96.81 91 GLY A CA 1
ATOM 708 C C . GLY A 1 91 ? -7.613 -20.125 7.711 1 96.81 91 GLY A C 1
ATOM 709 O O . GLY A 1 91 ? -7.242 -19.781 8.836 1 96.81 91 GLY A O 1
ATOM 710 N N . ALA A 1 92 ? -6.793 -20.5 6.84 1 97.56 92 ALA A N 1
ATOM 711 C CA . ALA A 1 92 ? -5.367 -20.641 7.125 1 97.56 92 ALA A CA 1
ATOM 712 C C . ALA A 1 92 ? -4.594 -19.422 6.629 1 97.56 92 ALA A C 1
ATOM 714 O O . ALA A 1 92 ? -4.953 -18.812 5.609 1 97.56 92 ALA A O 1
ATOM 715 N N . SER A 1 93 ? -3.588 -19.141 7.391 1 98.38 93 SER A N 1
ATOM 716 C CA . SER A 1 93 ? -2.643 -18.125 6.945 1 98.38 93 SER A CA 1
ATOM 717 C C . SER A 1 93 ? -1.658 -18.688 5.926 1 98.38 93 SER A C 1
ATOM 719 O O . SER A 1 93 ? -1.45 -19.906 5.863 1 98.38 93 SER A O 1
ATOM 721 N N . PHE A 1 94 ? -1.093 -17.828 5.156 1 98.75 94 PHE A N 1
ATOM 722 C CA . PHE A 1 94 ? -0.097 -18.234 4.172 1 98.75 94 PHE A CA 1
ATOM 723 C C . PHE A 1 94 ? 0.946 -17.141 3.971 1 98.75 94 PHE A C 1
ATOM 725 O O . PHE A 1 94 ? 0.718 -15.984 4.332 1 98.75 94 PHE A O 1
ATOM 732 N N . GLN A 1 95 ? 2.078 -17.562 3.531 1 98.81 95 GLN A N 1
ATOM 733 C CA . GLN A 1 95 ? 3.094 -16.688 2.957 1 98.81 95 GLN A CA 1
ATOM 734 C C . GLN A 1 95 ? 3.383 -17.062 1.506 1 98.81 95 GLN A C 1
ATOM 736 O O . GLN A 1 95 ? 3.74 -18.203 1.209 1 98.81 95 GLN A O 1
ATOM 741 N N . LEU A 1 96 ? 3.145 -16.172 0.59 1 98.81 96 LEU A N 1
ATOM 742 C CA . LEU A 1 96 ? 3.434 -16.328 -0.831 1 98.81 96 LEU A CA 1
ATOM 743 C C . LEU A 1 96 ? 4.637 -15.492 -1.239 1 98.81 96 LEU A C 1
ATOM 745 O O . LEU A 1 96 ? 4.621 -14.266 -1.091 1 98.81 96 LEU A O 1
ATOM 749 N N . ASP A 1 97 ? 5.672 -16.109 -1.686 1 98.62 97 ASP A N 1
ATOM 750 C CA . ASP A 1 97 ? 6.848 -15.422 -2.229 1 98.62 97 ASP A CA 1
ATOM 751 C C . ASP A 1 97 ? 6.945 -15.617 -3.738 1 98.62 97 ASP A C 1
ATOM 753 O O . ASP A 1 97 ? 6.867 -16.75 -4.23 1 98.62 97 ASP A O 1
ATOM 757 N N . ILE A 1 98 ? 7.07 -14.594 -4.457 1 98.06 98 ILE A N 1
ATOM 758 C CA . ILE A 1 98 ? 7.281 -14.648 -5.898 1 98.06 98 ILE A CA 1
ATOM 759 C C . ILE A 1 98 ? 8.648 -14.047 -6.238 1 98.06 98 ILE A C 1
ATOM 761 O O . ILE A 1 98 ? 8.844 -12.836 -6.141 1 98.06 98 ILE A O 1
ATOM 765 N N . HIS A 1 99 ? 9.562 -14.852 -6.594 1 97.44 99 HIS A N 1
ATOM 766 C CA . HIS A 1 99 ? 10.898 -14.438 -7.008 1 97.44 99 HIS A CA 1
ATOM 767 C C . HIS A 1 99 ? 10.969 -14.242 -8.516 1 97.44 99 HIS A C 1
ATOM 769 O O . HIS A 1 99 ? 10.633 -15.141 -9.289 1 97.44 99 HIS A O 1
ATOM 775 N N . ILE A 1 100 ? 11.422 -13.117 -8.891 1 96.25 100 ILE A N 1
ATOM 776 C CA . ILE A 1 100 ? 11.531 -12.805 -10.312 1 96.25 100 ILE A CA 1
ATOM 777 C C . ILE A 1 100 ? 12.945 -13.102 -10.805 1 96.25 100 ILE A C 1
ATOM 779 O O . ILE A 1 100 ? 13.898 -12.422 -10.406 1 96.25 100 ILE A O 1
ATOM 783 N N . THR A 1 101 ? 13.047 -14.031 -11.633 1 97 101 THR A N 1
ATOM 784 C CA . THR A 1 101 ? 14.328 -14.359 -12.234 1 97 101 THR A CA 1
ATOM 785 C C . THR A 1 101 ? 14.391 -13.867 -13.68 1 97 101 THR A C 1
ATOM 787 O O . THR A 1 101 ? 13.438 -13.266 -14.172 1 97 101 THR A O 1
ATOM 790 N N . GLU A 1 102 ? 15.492 -14.055 -14.32 1 96.06 102 GLU A N 1
ATOM 791 C CA . GLU A 1 102 ? 15.617 -13.672 -15.719 1 96.06 102 GLU A CA 1
ATOM 792 C C . GLU A 1 102 ? 14.703 -14.508 -16.609 1 96.06 102 GLU A C 1
ATOM 794 O O . GLU A 1 102 ? 14.219 -14.023 -17.641 1 96.06 102 GLU A O 1
ATOM 799 N N . GLU A 1 103 ? 14.438 -15.695 -16.125 1 97.19 103 GLU A N 1
ATOM 800 C CA . GLU A 1 103 ? 13.789 -16.656 -17.031 1 97.19 103 GLU A CA 1
ATOM 801 C C . GLU A 1 103 ? 12.344 -16.891 -16.625 1 97.19 103 GLU A C 1
ATOM 803 O O . GLU A 1 103 ? 11.508 -17.25 -17.469 1 97.19 103 GLU A O 1
ATOM 808 N N . HIS A 1 104 ? 12.117 -16.828 -15.367 1 97.81 104 HIS A N 1
ATOM 809 C CA . HIS A 1 104 ? 10.789 -17.234 -14.914 1 97.81 104 HIS A CA 1
ATOM 810 C C . HIS A 1 104 ? 10.43 -16.578 -13.586 1 97.81 104 HIS A C 1
ATOM 812 O O . HIS A 1 104 ? 11.289 -15.953 -12.945 1 97.81 104 HIS A O 1
ATOM 818 N N . PHE A 1 105 ? 9.125 -16.641 -13.242 1 98.06 105 PHE A N 1
ATOM 819 C CA . PHE A 1 105 ? 8.664 -16.438 -11.875 1 98.06 105 PHE A CA 1
ATOM 820 C C . PHE A 1 105 ? 8.805 -17.703 -11.055 1 98.06 105 PHE A C 1
ATOM 822 O O . PHE A 1 105 ? 8.305 -18.766 -11.445 1 98.06 105 PHE A O 1
ATOM 829 N N . GLU A 1 106 ? 9.555 -17.562 -10 1 98.44 106 GLU A N 1
ATOM 830 C CA . GLU A 1 106 ? 9.617 -18.672 -9.055 1 98.44 106 GLU A CA 1
ATOM 831 C C . GLU A 1 106 ? 8.688 -18.438 -7.863 1 98.44 106 GLU A C 1
ATOM 833 O O . GLU A 1 106 ? 8.836 -17.438 -7.148 1 98.44 106 GLU A O 1
ATOM 838 N N . VAL A 1 107 ? 7.738 -19.406 -7.688 1 98.5 107 VAL A N 1
ATOM 839 C CA . VAL A 1 107 ? 6.699 -19.234 -6.68 1 98.5 107 VAL A CA 1
ATOM 840 C C . VAL A 1 107 ? 6.965 -20.141 -5.488 1 98.5 107 VAL A C 1
ATOM 842 O O . VAL A 1 107 ? 7.133 -21.359 -5.656 1 98.5 107 VAL A O 1
ATOM 845 N N . LEU A 1 108 ? 7.117 -19.547 -4.301 1 98.75 108 LEU A N 1
ATOM 846 C CA . LEU A 1 108 ? 7.195 -20.281 -3.049 1 98.75 108 LEU A CA 1
ATOM 847 C C . LEU A 1 108 ? 5.949 -20.047 -2.197 1 98.75 108 LEU A C 1
ATOM 849 O O . LEU A 1 108 ? 5.457 -18.922 -2.109 1 98.75 108 LEU A O 1
ATOM 853 N N . VAL A 1 109 ? 5.426 -21.094 -1.594 1 98.69 109 VAL A N 1
ATOM 854 C CA . VAL A 1 109 ? 4.328 -21 -0.639 1 98.69 109 VAL A CA 1
ATOM 855 C C . VAL A 1 109 ? 4.754 -21.594 0.703 1 98.69 109 VAL A C 1
ATOM 857 O O . VAL A 1 109 ? 5.184 -22.75 0.771 1 98.69 109 VAL A O 1
ATOM 860 N N . ASN A 1 110 ? 4.664 -20.734 1.726 1 98.19 110 ASN A N 1
ATOM 861 C CA . ASN A 1 110 ? 5.098 -21.125 3.064 1 98.19 110 ASN A CA 1
ATOM 862 C C . ASN A 1 110 ? 6.527 -21.656 3.057 1 98.19 110 ASN A C 1
ATOM 864 O O . ASN A 1 110 ? 6.793 -22.734 3.602 1 98.19 110 ASN A O 1
ATOM 868 N N . ASN A 1 111 ? 7.324 -20.984 2.35 1 97.25 111 ASN A N 1
ATOM 869 C CA . ASN A 1 111 ? 8.773 -21.172 2.318 1 97.25 111 ASN A CA 1
ATOM 870 C C . ASN A 1 111 ? 9.156 -22.438 1.549 1 97.25 111 ASN A C 1
ATOM 872 O O . ASN A 1 111 ? 10.312 -22.859 1.583 1 97.25 111 ASN A O 1
ATOM 876 N N . ASN A 1 112 ? 8.172 -23.016 0.811 1 97.75 112 ASN A N 1
ATOM 877 C CA . ASN A 1 112 ? 8.445 -24.141 -0.075 1 97.75 112 ASN A CA 1
ATOM 878 C C . ASN A 1 112 ? 8.242 -23.766 -1.54 1 97.75 112 ASN A C 1
ATOM 880 O O . ASN A 1 112 ? 7.254 -23.109 -1.885 1 97.75 112 ASN A O 1
ATOM 884 N N . VAL A 1 113 ? 9.266 -24.281 -2.297 1 97.81 113 VAL A N 1
ATOM 885 C CA . VAL A 1 113 ? 9.117 -24.047 -3.729 1 97.81 113 VAL A CA 1
ATOM 886 C C . VAL A 1 113 ? 7.848 -24.75 -4.23 1 97.81 113 VAL A C 1
ATOM 888 O O . VAL A 1 113 ? 7.66 -25.938 -4.02 1 97.81 113 VAL A O 1
ATOM 891 N N . PHE A 1 114 ? 7.008 -24.047 -4.883 1 98.38 114 PHE A N 1
ATOM 892 C CA . PHE A 1 114 ? 5.727 -24.562 -5.344 1 98.38 114 PHE A CA 1
ATOM 893 C C . PHE A 1 114 ? 5.754 -24.828 -6.844 1 98.38 114 PHE A C 1
ATOM 895 O O . PHE A 1 114 ? 5.492 -25.953 -7.285 1 98.38 114 PHE A O 1
ATOM 902 N N . ASP A 1 115 ? 6.086 -23.766 -7.645 1 98 115 ASP A N 1
ATOM 903 C CA . ASP A 1 115 ? 6.156 -23.922 -9.094 1 98 115 ASP A CA 1
ATOM 904 C C . ASP A 1 115 ? 6.945 -22.781 -9.734 1 98 115 ASP A C 1
ATOM 906 O O . ASP A 1 115 ? 7.367 -21.859 -9.039 1 98 115 ASP A O 1
ATOM 910 N N . ARG A 1 116 ? 7.23 -22.922 -11 1 98.06 116 ARG A N 1
ATOM 911 C CA . ARG A 1 116 ? 7.859 -21.906 -11.828 1 98.06 116 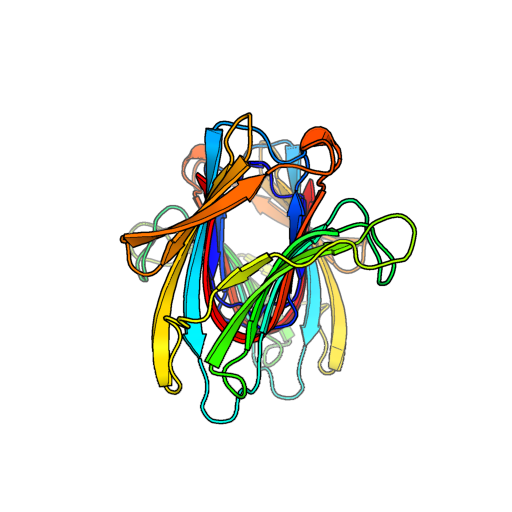ARG A CA 1
ATOM 912 C C . ARG A 1 116 ? 7.008 -21.594 -13.055 1 98.06 116 ARG A C 1
ATOM 914 O O . ARG A 1 116 ? 6.32 -22.469 -13.578 1 98.06 116 ARG A O 1
ATOM 921 N N . TYR A 1 117 ? 7.043 -20.422 -13.453 1 98.44 117 TYR A N 1
ATOM 922 C CA . TYR A 1 117 ? 6.281 -20 -14.617 1 98.44 117 TYR A CA 1
ATOM 923 C C . TYR A 1 117 ? 7.125 -19.125 -15.531 1 98.44 117 TYR A C 1
ATOM 925 O O . TYR A 1 117 ? 7.508 -18.016 -15.156 1 98.44 117 TYR A O 1
ATOM 933 N N . SER A 1 118 ? 7.336 -19.594 -16.75 1 98.12 118 SER A N 1
ATOM 934 C CA . SER A 1 118 ? 8.219 -18.891 -17.672 1 98.12 118 SER A CA 1
ATOM 935 C C . SER A 1 118 ? 7.625 -17.547 -18.109 1 98.12 118 SER A C 1
ATOM 937 O O . SER A 1 118 ? 6.418 -17.453 -18.328 1 98.12 118 SER A O 1
ATOM 939 N N . HIS A 1 119 ? 8.57 -16.578 -18.266 1 97.62 119 HIS A N 1
ATOM 940 C CA . HIS A 1 119 ? 8.102 -15.297 -18.781 1 97.62 119 HIS A CA 1
ATOM 941 C C . HIS A 1 119 ? 7.562 -15.422 -20.203 1 97.62 119 HIS A C 1
ATOM 943 O O . HIS A 1 119 ? 8.266 -15.891 -21.094 1 97.62 119 HIS A O 1
ATOM 949 N N . ARG A 1 120 ? 6.363 -15 -20.359 1 97.62 120 ARG A N 1
ATOM 950 C CA . ARG A 1 120 ? 5.781 -14.969 -21.688 1 97.62 120 ARG A CA 1
ATOM 951 C C . ARG A 1 120 ? 5.688 -13.547 -22.219 1 97.62 120 ARG A C 1
ATOM 953 O O . ARG A 1 120 ? 5.539 -13.336 -23.422 1 97.62 120 ARG A O 1
ATOM 960 N N . ILE A 1 121 ? 5.727 -12.594 -21.328 1 95.94 121 ILE A N 1
ATOM 961 C CA . ILE A 1 121 ? 5.824 -11.164 -21.609 1 95.94 121 ILE A CA 1
ATOM 962 C C . ILE A 1 121 ? 7.098 -10.602 -20.984 1 95.94 121 ILE A C 1
ATOM 964 O O . ILE A 1 121 ? 7.43 -10.938 -19.844 1 95.94 121 ILE A O 1
ATOM 968 N N . PRO A 1 122 ? 7.805 -9.711 -21.719 1 93.5 122 PRO A N 1
ATOM 969 C CA . PRO A 1 122 ? 9 -9.125 -21.125 1 93.5 122 PRO A CA 1
ATOM 970 C C . PRO A 1 122 ? 8.711 -8.43 -19.797 1 93.5 122 PRO A C 1
ATOM 972 O O . PRO A 1 122 ? 7.746 -7.672 -19.688 1 93.5 122 PRO A O 1
ATOM 975 N N . LEU A 1 123 ? 9.617 -8.578 -18.812 1 92.31 123 LEU A N 1
ATOM 976 C CA . LEU A 1 123 ? 9.438 -8.086 -17.453 1 92.31 123 LEU A CA 1
ATOM 977 C C . LEU A 1 123 ? 9.352 -6.566 -17.422 1 92.31 123 LEU A C 1
ATOM 979 O O . LEU A 1 123 ? 8.648 -5.996 -16.594 1 92.31 123 LEU A O 1
ATOM 983 N N . CYS A 1 124 ? 10.055 -5.941 -18.297 1 89.69 124 CYS A N 1
ATOM 984 C CA . CYS A 1 124 ? 10.125 -4.484 -18.312 1 89.69 124 CYS A CA 1
ATOM 985 C C . CYS A 1 124 ? 8.758 -3.879 -18.625 1 89.69 124 CYS A C 1
ATOM 987 O O . CYS A 1 124 ? 8.547 -2.682 -18.406 1 89.69 124 CYS A O 1
ATOM 989 N N . GLN A 1 125 ? 7.852 -4.711 -19.109 1 92.06 125 GLN A N 1
ATOM 990 C CA . GLN A 1 125 ? 6.516 -4.227 -19.453 1 92.06 125 GLN A CA 1
ATOM 991 C C . GLN A 1 125 ? 5.59 -4.27 -18.234 1 92.06 125 GLN A C 1
ATOM 993 O O . GLN A 1 125 ? 4.504 -3.693 -18.266 1 92.06 125 GLN A O 1
ATOM 998 N N . VAL A 1 126 ? 5.98 -4.965 -17.203 1 93.38 126 VAL A N 1
ATOM 999 C CA . VAL A 1 126 ? 5.152 -5.094 -16 1 93.38 126 VAL A CA 1
ATOM 1000 C C . VAL A 1 126 ? 5.223 -3.805 -15.188 1 93.38 126 VAL A C 1
ATOM 1002 O O . VAL A 1 126 ? 6.312 -3.309 -14.891 1 93.38 126 VAL A O 1
ATOM 1005 N N . LYS A 1 127 ? 4.023 -3.324 -14.758 1 91.25 127 LYS A N 1
ATOM 1006 C CA . LYS A 1 127 ? 3.988 -2.002 -14.141 1 91.25 127 LYS A CA 1
ATOM 1007 C C . LYS A 1 127 ? 3.301 -2.045 -12.781 1 91.25 127 LYS A C 1
ATOM 1009 O O . LYS A 1 127 ? 3.422 -1.107 -11.992 1 91.25 127 LYS A O 1
ATOM 1014 N N . SER A 1 128 ? 2.561 -3.107 -12.523 1 94.25 128 SER A N 1
ATOM 1015 C CA . SER A 1 128 ? 1.816 -3.1 -11.266 1 94.25 128 SER A CA 1
ATOM 1016 C C . SER A 1 128 ? 1.555 -4.516 -10.766 1 94.25 128 SER A C 1
ATOM 1018 O O . SER A 1 128 ? 1.661 -5.477 -11.531 1 94.25 128 SER A O 1
ATOM 1020 N N . LEU A 1 129 ? 1.359 -4.637 -9.516 1 95.06 129 LEU A N 1
ATOM 1021 C CA . LEU A 1 129 ? 0.878 -5.836 -8.828 1 95.06 129 LEU A CA 1
ATOM 1022 C C . LEU A 1 129 ? -0.567 -5.656 -8.375 1 95.06 129 LEU A C 1
ATOM 1024 O O . LEU A 1 129 ? -0.903 -4.656 -7.734 1 95.06 129 LEU A O 1
ATOM 1028 N N . GLU A 1 130 ? -1.396 -6.594 -8.75 1 96.38 130 GLU A N 1
ATOM 1029 C CA . GLU A 1 130 ? -2.803 -6.539 -8.367 1 96.38 130 GLU A CA 1
ATOM 1030 C C . GLU A 1 130 ? -3.227 -7.805 -7.629 1 96.38 130 GLU A C 1
ATOM 1032 O O . GLU A 1 130 ? -2.906 -8.914 -8.055 1 96.38 130 GLU A O 1
ATOM 1037 N N . VAL A 1 131 ? -3.9 -7.648 -6.516 1 97.69 131 VAL A N 1
ATOM 1038 C CA . VAL A 1 131 ? -4.5 -8.781 -5.824 1 97.69 131 VAL A CA 1
ATOM 1039 C C . VAL A 1 131 ? -6.02 -8.695 -5.902 1 97.69 131 VAL A C 1
ATOM 1041 O O . VAL A 1 131 ? -6.609 -7.688 -5.508 1 97.69 131 VAL A O 1
ATOM 1044 N N . GLN A 1 132 ? -6.617 -9.688 -6.395 1 96.88 132 GLN A N 1
ATOM 1045 C CA . GLN A 1 132 ? -8.07 -9.734 -6.57 1 96.88 132 GLN A CA 1
ATOM 1046 C C . GLN A 1 132 ? -8.727 -10.57 -5.477 1 96.88 132 GLN A C 1
ATOM 1048 O O . GLN A 1 132 ? -8.172 -11.586 -5.047 1 96.88 132 GLN A O 1
ATOM 1053 N N . PRO A 1 133 ? -9.938 -10.148 -5.051 1 96.06 133 PRO A N 1
ATOM 1054 C CA . PRO A 1 133 ? -10.641 -10.867 -3.984 1 96.06 133 PRO A CA 1
ATOM 1055 C C . PRO A 1 133 ? -11.07 -12.273 -4.406 1 96.06 133 PRO A C 1
ATOM 1057 O O . PRO A 1 133 ? -11.133 -12.57 -5.602 1 96.06 133 PRO A O 1
ATOM 1060 N N . LYS A 1 134 ? -11.25 -13.18 -3.406 1 95.88 134 LYS A N 1
ATOM 1061 C CA . LYS A 1 134 ? -11.383 -12.898 -1.979 1 95.88 134 LYS A CA 1
ATOM 1062 C C . LYS A 1 134 ? -10.195 -13.469 -1.199 1 95.88 134 LYS A C 1
ATOM 1064 O O . LYS A 1 134 ? -9.953 -14.68 -1.222 1 95.88 134 LYS A O 1
ATOM 1069 N N . VAL A 1 135 ? -9.453 -12.703 -0.601 1 98.19 135 VAL A N 1
ATOM 1070 C CA . VAL A 1 135 ? -8.312 -13.062 0.241 1 98.19 135 VAL A CA 1
ATOM 1071 C C . VAL A 1 135 ? -7.984 -11.906 1.185 1 98.19 135 VAL A C 1
ATOM 1073 O O . VAL A 1 135 ? -8.172 -10.734 0.834 1 98.19 135 VAL A O 1
ATOM 1076 N N . ASP A 1 136 ? -7.621 -12.219 2.398 1 97.69 136 ASP A N 1
ATOM 1077 C CA . ASP A 1 136 ? -7.184 -11.195 3.338 1 97.69 136 ASP A CA 1
ATOM 1078 C C . ASP A 1 136 ? -5.672 -10.992 3.26 1 97.69 136 ASP A C 1
ATOM 1080 O O . ASP A 1 136 ? -4.898 -11.922 3.504 1 97.69 136 ASP A O 1
ATOM 1084 N N . ILE A 1 137 ? -5.25 -9.789 2.934 1 98.19 137 ILE A N 1
ATOM 1085 C CA . ILE A 1 137 ? -3.826 -9.484 2.826 1 98.19 137 ILE A CA 1
ATOM 1086 C C . ILE A 1 137 ? -3.369 -8.719 4.066 1 98.19 137 ILE A C 1
ATOM 1088 O O . ILE A 1 137 ? -3.904 -7.652 4.375 1 98.19 137 ILE A O 1
ATOM 1092 N N . HIS A 1 138 ? -2.418 -9.219 4.742 1 97.88 138 HIS A N 1
ATOM 1093 C CA . HIS A 1 138 ? -1.912 -8.602 5.965 1 97.88 138 HIS A CA 1
ATOM 1094 C C . HIS A 1 138 ? -0.711 -7.707 5.672 1 97.88 138 HIS A C 1
ATOM 1096 O O . HIS A 1 138 ? -0.559 -6.645 6.281 1 97.88 138 HIS A O 1
ATOM 1102 N N . LYS A 1 139 ? 0.049 -8.18 4.797 1 97.88 139 LYS A N 1
ATOM 1103 C CA . LYS A 1 139 ? 1.271 -7.438 4.496 1 97.88 139 LYS A CA 1
ATOM 1104 C C . LYS A 1 139 ? 1.79 -7.777 3.102 1 97.88 139 LYS A C 1
ATOM 1106 O O . LYS A 1 139 ? 1.763 -8.938 2.688 1 97.88 139 LYS A O 1
ATOM 1111 N N . ILE A 1 140 ? 2.268 -6.793 2.324 1 96.75 140 ILE A N 1
ATOM 1112 C CA . ILE A 1 140 ? 3.045 -6.977 1.104 1 96.75 140 ILE A CA 1
ATOM 1113 C C . ILE A 1 140 ? 4.418 -6.328 1.264 1 96.75 140 ILE A C 1
ATOM 1115 O O . ILE A 1 140 ? 4.523 -5.184 1.719 1 96.75 140 ILE A O 1
ATOM 1119 N N . GLU A 1 141 ? 5.434 -7.066 0.903 1 94.38 141 GLU A N 1
ATOM 1120 C CA . GLU A 1 141 ? 6.809 -6.602 1.058 1 94.38 141 GLU A CA 1
ATOM 1121 C C . GLU A 1 141 ? 7.609 -6.809 -0.226 1 94.38 141 GLU A C 1
ATOM 1123 O O . GLU A 1 141 ? 7.461 -7.836 -0.896 1 94.38 141 GLU A O 1
ATOM 1128 N N . PHE A 1 142 ? 8.438 -5.863 -0.508 1 91.88 142 PHE A N 1
ATOM 1129 C CA . PHE A 1 142 ? 9.305 -5.949 -1.678 1 91.88 142 PHE A CA 1
ATOM 1130 C C . PHE A 1 142 ? 10.773 -6.016 -1.261 1 91.88 142 PHE A C 1
ATOM 1132 O O . PHE A 1 142 ? 11.18 -5.371 -0.293 1 91.88 142 PHE A O 1
ATOM 1139 N N . PHE A 1 143 ? 11.5 -6.789 -2.082 1 88.25 143 PHE A N 1
ATOM 1140 C CA . PHE A 1 143 ? 12.922 -6.98 -1.797 1 88.25 143 PHE A CA 1
ATOM 1141 C C . PHE A 1 143 ? 13.758 -6.742 -3.045 1 88.25 143 PHE A C 1
ATOM 1143 O O . PHE A 1 143 ? 13.312 -7.012 -4.16 1 88.25 143 PHE A O 1
ATOM 1150 N N . MET B 1 1 ? 12.289 -1.626 -4.957 1 63.53 1 MET B N 1
ATOM 1151 C CA . MET B 1 1 ? 11.406 -1.201 -6.039 1 63.53 1 MET B CA 1
ATOM 1152 C C . MET B 1 1 ? 10.625 0.051 -5.648 1 63.53 1 MET B C 1
ATOM 1154 O O . MET B 1 1 ? 10.164 0.171 -4.516 1 63.53 1 MET B O 1
ATOM 1158 N N . ALA B 1 2 ? 10.633 0.986 -6.582 1 75.44 2 ALA B N 1
ATOM 1159 C CA . ALA B 1 2 ? 10.031 2.279 -6.262 1 75.44 2 ALA B CA 1
ATOM 1160 C C . ALA B 1 2 ? 8.516 2.238 -6.434 1 75.44 2 ALA B C 1
ATOM 1162 O O . ALA B 1 2 ? 8.016 1.823 -7.48 1 75.44 2 ALA B O 1
ATOM 1163 N N . LEU B 1 3 ? 7.785 2.387 -5.383 1 80.31 3 LEU B N 1
ATOM 1164 C CA . LEU B 1 3 ? 6.328 2.436 -5.406 1 80.31 3 LEU B CA 1
ATOM 1165 C C . LEU B 1 3 ? 5.84 3.781 -5.93 1 80.31 3 LEU B C 1
ATOM 1167 O O . LEU B 1 3 ? 6.32 4.832 -5.504 1 80.31 3 LEU B O 1
ATOM 1171 N N . LYS B 1 4 ? 4.957 3.689 -6.863 1 88.25 4 LYS B N 1
ATOM 1172 C CA . LYS B 1 4 ? 4.32 4.906 -7.352 1 88.25 4 LYS B CA 1
ATOM 1173 C C . LYS B 1 4 ? 3 5.164 -6.629 1 88.25 4 LYS B C 1
ATOM 1175 O O . LYS B 1 4 ? 2.766 6.266 -6.129 1 88.25 4 LYS B O 1
ATOM 1180 N N . SER B 1 5 ? 2.195 4.129 -6.586 1 93.44 5 SER B N 1
ATOM 1181 C CA . SER B 1 5 ? 0.922 4.332 -5.902 1 93.44 5 SER B CA 1
ATOM 1182 C C . SER B 1 5 ? 0.371 3.016 -5.363 1 93.44 5 SER B C 1
ATOM 1184 O O . SER B 1 5 ? 0.769 1.938 -5.812 1 93.44 5 SER B O 1
ATOM 1186 N N . VAL B 1 6 ? -0.477 3.113 -4.434 1 95.44 6 VAL B N 1
ATOM 1187 C CA . VAL B 1 6 ? -1.156 1.957 -3.859 1 95.44 6 VAL B CA 1
ATOM 1188 C C . VAL B 1 6 ? -2.635 2.277 -3.65 1 95.44 6 VAL B C 1
ATOM 1190 O O . VAL B 1 6 ? -2.982 3.377 -3.213 1 95.44 6 VAL B O 1
ATOM 1193 N N . THR B 1 7 ? -3.523 1.362 -4.059 1 96.38 7 THR B N 1
ATOM 1194 C CA . THR B 1 7 ? -4.953 1.428 -3.773 1 96.38 7 THR B CA 1
ATOM 1195 C C . THR B 1 7 ? -5.398 0.219 -2.955 1 96.38 7 THR B C 1
ATOM 1197 O O . THR B 1 7 ? -4.617 -0.711 -2.738 1 96.38 7 THR B O 1
ATOM 1200 N N . GLY B 1 8 ? -6.609 0.332 -2.49 1 95.81 8 GLY B N 1
ATOM 1201 C CA . GLY B 1 8 ? -7.125 -0.763 -1.685 1 95.81 8 GLY B CA 1
ATOM 1202 C C . GLY B 1 8 ? -6.582 -0.771 -0.268 1 95.81 8 GLY B C 1
ATOM 1203 O O . GLY B 1 8 ? -6.109 -1.803 0.216 1 95.81 8 GLY B O 1
ATOM 1204 N N . LEU B 1 9 ? -6.645 0.29 0.331 1 95.94 9 LEU B N 1
ATOM 1205 C CA . LEU B 1 9 ? -6.102 0.45 1.675 1 95.94 9 LEU B CA 1
ATOM 1206 C C . LEU B 1 9 ? -7.219 0.553 2.705 1 95.94 9 LEU B C 1
ATOM 1208 O O . LEU B 1 9 ? -8.32 1.016 2.391 1 95.94 9 LEU B O 1
ATOM 1212 N N . THR B 1 10 ? -6.91 0.108 3.9 1 95.81 10 THR B N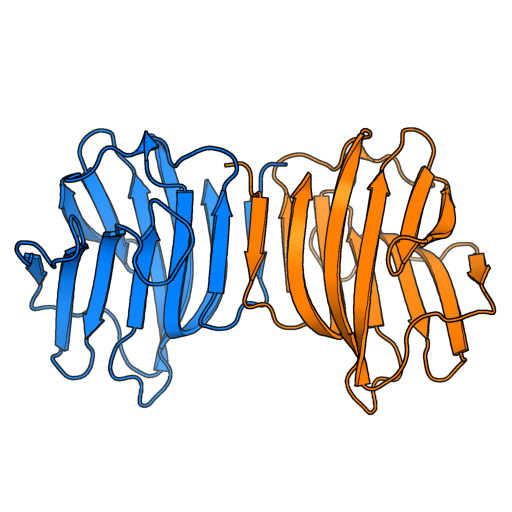 1
ATOM 1213 C CA . THR B 1 10 ? -7.734 0.342 5.082 1 95.81 10 THR B CA 1
ATOM 1214 C C . THR B 1 10 ? -6.906 0.974 6.199 1 95.81 10 THR B C 1
ATOM 1216 O O . THR B 1 10 ? -5.676 0.95 6.156 1 95.81 10 THR B O 1
ATOM 1219 N N . THR B 1 11 ? -7.59 1.617 7.102 1 96.12 11 THR B N 1
ATOM 1220 C CA . THR B 1 11 ? -6.859 2.186 8.234 1 96.12 11 THR B CA 1
ATOM 1221 C C . THR B 1 11 ? -7.055 1.335 9.484 1 96.12 11 THR B C 1
ATOM 1223 O O . THR B 1 11 ? -8.125 0.759 9.688 1 96.12 11 THR B O 1
ATOM 1226 N N . PRO B 1 12 ? -6.023 1.168 10.297 1 96.38 12 PRO B N 1
ATOM 1227 C CA . PRO B 1 12 ? -4.703 1.784 10.141 1 96.38 12 PRO B CA 1
ATOM 1228 C C . PRO B 1 12 ? -3.873 1.119 9.047 1 96.38 12 PRO B C 1
ATOM 1230 O O . PRO B 1 12 ? -4.039 -0.074 8.773 1 96.38 12 PRO B O 1
ATOM 1233 N N . CYS B 1 13 ? -3.08 1.827 8.359 1 97.06 13 CYS B N 1
ATOM 1234 C CA . CYS B 1 13 ? -2.121 1.285 7.406 1 97.06 13 CYS B CA 1
ATOM 1235 C C . CYS B 1 13 ? -0.747 1.914 7.594 1 97.06 13 CYS B C 1
ATOM 1237 O O . CYS B 1 13 ? -0.637 3.049 8.062 1 97.06 13 CYS B O 1
ATOM 1239 N N . VAL B 1 14 ? 0.258 1.154 7.27 1 95.81 14 VAL B N 1
ATOM 1240 C CA . VAL B 1 14 ? 1.645 1.597 7.379 1 95.81 14 VAL B CA 1
ATOM 1241 C C . VAL B 1 14 ? 2.391 1.289 6.082 1 95.81 14 VAL B C 1
ATOM 1243 O O . VAL B 1 14 ? 2.348 0.161 5.586 1 95.81 14 VAL B O 1
ATOM 1246 N N . LEU B 1 15 ? 2.98 2.256 5.531 1 94.69 15 LEU B N 1
ATOM 1247 C CA . LEU B 1 15 ? 3.889 2.119 4.395 1 94.69 15 LEU B CA 1
ATOM 1248 C C . LEU B 1 15 ? 5.332 2.355 4.824 1 94.69 15 LEU B C 1
ATOM 1250 O O . LEU B 1 15 ? 5.691 3.461 5.234 1 94.69 15 LEU B O 1
ATOM 1254 N N . VAL B 1 16 ? 6.082 1.334 4.703 1 92.31 16 VAL B N 1
ATOM 1255 C CA . VAL B 1 16 ? 7.492 1.429 5.066 1 92.31 16 VAL B CA 1
ATOM 1256 C C . VAL B 1 16 ? 8.336 1.657 3.814 1 92.31 16 VAL B C 1
ATOM 1258 O O . VAL B 1 16 ? 8.18 0.947 2.816 1 92.31 16 VAL B O 1
ATOM 1261 N N . LEU B 1 17 ? 9.195 2.574 3.945 1 85.12 17 LEU B N 1
ATOM 1262 C CA . LEU B 1 17 ? 10.047 2.916 2.814 1 85.12 17 LEU B CA 1
ATOM 1263 C C . LEU B 1 17 ? 11.469 2.4 3.033 1 85.12 17 LEU B C 1
ATOM 1265 O O . LEU B 1 17 ? 11.93 2.301 4.172 1 85.12 17 LEU B O 1
ATOM 1269 N N . ASP B 1 18 ? 12.141 2 1.914 1 78.06 18 ASP B N 1
ATOM 1270 C CA . ASP B 1 18 ? 13.508 1.488 1.997 1 78.06 18 ASP B CA 1
ATOM 1271 C C . ASP B 1 18 ? 14.492 2.602 2.344 1 78.06 18 ASP B C 1
ATOM 1273 O O . ASP B 1 18 ? 15.453 2.383 3.09 1 78.06 18 ASP B O 1
ATOM 1277 N N . CYS B 1 19 ? 14.164 3.664 1.542 1 73.69 19 CYS B N 1
ATOM 1278 C CA . CYS B 1 19 ? 15.047 4.785 1.858 1 73.69 19 CYS B CA 1
ATOM 1279 C C . CYS B 1 19 ? 14.266 5.918 2.516 1 73.69 19 CYS B C 1
ATOM 1281 O O . CYS B 1 19 ? 13.047 6 2.375 1 73.69 19 CYS B O 1
ATOM 1283 N N . GLY B 1 20 ? 14.742 6.523 3.51 1 73.62 20 GLY B N 1
ATOM 1284 C CA . GLY B 1 20 ? 14.141 7.621 4.25 1 73.62 20 GLY B CA 1
ATOM 1285 C C . GLY B 1 20 ? 13.5 8.664 3.357 1 73.62 20 GLY B C 1
ATOM 1286 O O . GLY B 1 20 ? 13.68 8.641 2.139 1 73.62 20 GLY B O 1
ATOM 1287 N N . PHE B 1 21 ? 12.617 9.391 3.883 1 82.12 21 PHE B N 1
ATOM 1288 C CA . PHE B 1 21 ? 12.023 10.531 3.207 1 82.12 21 PHE B CA 1
ATOM 1289 C C . PHE B 1 21 ? 13.07 11.602 2.92 1 82.12 21 PHE B C 1
ATOM 1291 O O . PHE B 1 21 ? 14.023 11.766 3.691 1 82.12 21 PHE B O 1
ATOM 1298 N N . GLN B 1 22 ? 13.016 12.117 1.75 1 86.81 22 GLN B N 1
ATOM 1299 C CA . GLN B 1 22 ? 13.984 13.125 1.323 1 86.81 22 GLN B CA 1
ATOM 1300 C C . GLN B 1 22 ? 13.281 14.383 0.827 1 86.81 22 GLN B C 1
ATOM 1302 O O . GLN B 1 22 ? 12.172 14.312 0.298 1 86.81 22 GLN B O 1
ATOM 1307 N N . ALA B 1 23 ? 14.047 15.453 1.037 1 90.94 23 ALA B N 1
ATOM 1308 C CA . ALA B 1 23 ? 13.531 16.703 0.495 1 90.94 23 ALA B CA 1
ATOM 1309 C C . ALA B 1 23 ? 13.273 16.594 -1.004 1 90.94 23 ALA B C 1
ATOM 1311 O O . ALA B 1 23 ? 14.008 15.906 -1.717 1 90.94 23 ALA B O 1
ATOM 1312 N N . GLY B 1 24 ? 12.25 17.219 -1.449 1 91.56 24 GLY B N 1
ATOM 1313 C CA . GLY B 1 24 ? 11.898 17.203 -2.859 1 91.56 24 GLY B CA 1
ATOM 1314 C C . GLY B 1 24 ? 10.844 16.172 -3.195 1 91.56 24 GLY B C 1
ATOM 1315 O O . GLY B 1 24 ? 10.211 16.234 -4.25 1 91.56 24 GLY B O 1
ATOM 1316 N N . ARG B 1 25 ? 10.609 15.312 -2.275 1 89.19 25 ARG B N 1
ATOM 1317 C CA . ARG B 1 25 ? 9.594 14.289 -2.488 1 89.19 25 ARG B CA 1
ATOM 1318 C C . ARG B 1 25 ? 8.242 14.742 -1.948 1 89.19 25 ARG B C 1
ATOM 1320 O O . ARG B 1 25 ? 8.164 15.695 -1.171 1 89.19 25 ARG B O 1
ATOM 1327 N N . HIS B 1 26 ? 7.242 14.133 -2.496 1 93 26 HIS B N 1
ATOM 1328 C CA . HIS B 1 26 ? 5.91 14.461 -1.997 1 93 26 HIS B CA 1
ATOM 1329 C C . HIS B 1 26 ? 5.016 13.227 -1.983 1 93 26 HIS B C 1
ATOM 1331 O O . HIS B 1 26 ? 5.227 12.289 -2.758 1 93 26 HIS B O 1
ATOM 1337 N N . VAL B 1 27 ? 4.082 13.25 -1.086 1 95 27 VAL B N 1
ATOM 1338 C CA . VAL B 1 27 ? 3.088 12.188 -0.958 1 95 27 VAL B CA 1
ATOM 1339 C C . VAL B 1 27 ? 1.687 12.773 -1.121 1 95 27 VAL B C 1
ATOM 1341 O O . VAL B 1 27 ? 1.394 13.852 -0.604 1 95 27 VAL B O 1
ATOM 1344 N N . ARG B 1 28 ? 0.891 12.102 -1.936 1 97.44 28 ARG B N 1
ATOM 1345 C CA . ARG B 1 28 ? -0.508 12.484 -2.107 1 97.44 28 ARG B CA 1
ATOM 1346 C C . ARG B 1 28 ? -1.438 11.406 -1.562 1 97.44 28 ARG B C 1
ATOM 1348 O O . ARG B 1 28 ? -1.304 10.227 -1.907 1 97.44 28 ARG B O 1
ATOM 1355 N N . ILE B 1 29 ? -2.332 11.805 -0.692 1 98.5 29 ILE B N 1
ATOM 1356 C CA . ILE B 1 29 ? -3.318 10.906 -0.107 1 98.5 29 ILE B CA 1
ATOM 1357 C C . ILE B 1 29 ? -4.723 11.344 -0.513 1 98.5 29 ILE B C 1
ATOM 1359 O O . ILE B 1 29 ? -5.121 12.484 -0.26 1 98.5 29 ILE B O 1
ATOM 1363 N N . GLN B 1 30 ? -5.422 10.477 -1.203 1 98.75 30 GLN B N 1
ATOM 1364 C CA . GLN B 1 30 ? -6.82 10.711 -1.552 1 98.75 30 GLN B CA 1
ATOM 1365 C C . GLN B 1 30 ? -7.75 9.852 -0.701 1 98.75 30 GLN B C 1
ATOM 1367 O O . GLN B 1 30 ? -7.52 8.648 -0.544 1 98.75 30 GLN B O 1
ATOM 1372 N N . GLY B 1 31 ? -8.789 10.5 -0.153 1 98.44 31 GLY B N 1
ATOM 1373 C CA . GLY B 1 31 ? -9.703 9.766 0.712 1 98.44 31 GLY B CA 1
ATOM 1374 C C . GLY B 1 31 ? -10.992 10.516 0.99 1 98.44 31 GLY B C 1
ATOM 1375 O O . GLY B 1 31 ? -11.312 11.484 0.298 1 98.44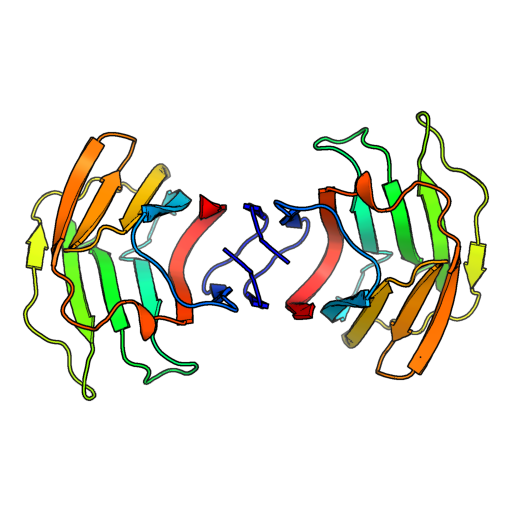 31 GLY B O 1
ATOM 1376 N N . SER B 1 32 ? -11.711 9.984 1.919 1 98.56 32 SER B N 1
ATOM 1377 C CA . SER B 1 32 ? -12.93 10.625 2.41 1 98.56 32 SER B CA 1
ATOM 1378 C C . SER B 1 32 ? -13.086 10.422 3.914 1 98.56 32 SER B C 1
ATOM 1380 O O . SER B 1 32 ? -12.578 9.453 4.477 1 98.56 32 SER B O 1
ATOM 1382 N N . VAL B 1 33 ? -13.773 11.344 4.504 1 98.31 33 VAL B N 1
ATOM 1383 C CA . VAL B 1 33 ? -13.984 11.273 5.945 1 98.31 33 VAL B CA 1
ATOM 1384 C C . VAL B 1 33 ? -15.352 10.664 6.238 1 98.31 33 VAL B C 1
ATOM 1386 O O . VAL B 1 33 ? -16.391 11.273 5.953 1 98.31 33 VAL B O 1
ATOM 1389 N N . PRO B 1 34 ? -15.305 9.453 6.809 1 97.5 34 PRO B N 1
ATOM 1390 C CA . PRO B 1 34 ? -16.594 8.852 7.145 1 97.5 34 PRO B CA 1
ATOM 1391 C C . PRO B 1 34 ? -17.406 9.695 8.125 1 97.5 34 PRO B C 1
ATOM 1393 O O . PRO B 1 34 ? -16.828 10.445 8.922 1 97.5 34 PRO B O 1
ATOM 1396 N N . CYS B 1 35 ? -18.672 9.352 8.047 1 95.06 35 CYS B N 1
ATOM 1397 C CA . CYS B 1 35 ? -19.516 9.992 9.047 1 95.06 35 CYS B CA 1
ATOM 1398 C C . CYS B 1 35 ? -19.203 9.461 10.445 1 95.06 35 CYS B C 1
ATOM 1400 O O . CYS B 1 35 ? -18.953 8.266 10.609 1 95.06 35 CYS B O 1
ATOM 1402 N N . GLY B 1 36 ? -19.062 10.266 11.414 1 94.19 36 GLY B N 1
ATOM 1403 C CA . GLY B 1 36 ? -18.797 9.828 12.781 1 94.19 36 GLY B CA 1
ATOM 1404 C C . GLY B 1 36 ? -17.344 9.906 13.172 1 94.19 36 GLY B C 1
ATOM 1405 O O . GLY B 1 36 ? -16.984 9.695 14.328 1 94.19 36 GLY B O 1
ATOM 1406 N N . SER B 1 37 ? -16.578 10.062 12.18 1 96.69 37 SER B N 1
ATOM 1407 C CA . SER B 1 37 ? -15.156 10.203 12.484 1 96.69 37 SER B CA 1
ATOM 1408 C C . SER B 1 37 ? -14.898 11.414 13.367 1 96.69 37 SER B C 1
ATOM 1410 O O . SER B 1 37 ? -15.312 12.531 13.047 1 96.69 37 SER B O 1
ATOM 1412 N N . GLN B 1 38 ? -14.258 11.227 14.422 1 97.62 38 GLN B N 1
ATOM 1413 C CA . GLN B 1 38 ? -13.914 12.344 15.305 1 97.62 38 GLN B CA 1
ATOM 1414 C C . GLN B 1 38 ? -12.578 12.961 14.914 1 97.62 38 GLN B C 1
ATOM 1416 O O . GLN B 1 38 ? -12.414 14.18 14.977 1 97.62 38 GLN B O 1
ATOM 1421 N N . TRP B 1 39 ? -11.719 12.141 14.602 1 98 39 TRP B N 1
ATOM 1422 C CA . TRP B 1 39 ? -10.398 12.578 14.164 1 98 39 TRP B CA 1
ATOM 1423 C C . TRP B 1 39 ? -9.688 11.492 13.367 1 98 39 TRP B C 1
ATOM 1425 O O . TRP B 1 39 ? -10.141 10.344 13.336 1 98 39 TRP B O 1
ATOM 1435 N N . PHE B 1 40 ? -8.656 11.766 12.648 1 98.62 40 PHE B N 1
ATOM 1436 C CA . PHE B 1 40 ? -7.68 10.852 12.062 1 98.62 40 PHE B CA 1
ATOM 1437 C C . PHE B 1 40 ? -6.289 11.477 12.047 1 98.62 40 PHE B C 1
ATOM 1439 O O . PHE B 1 40 ? -6.125 12.641 12.406 1 98.62 40 PHE B O 1
ATOM 1446 N N . SER B 1 41 ? -5.281 10.703 11.719 1 98.56 41 SER B N 1
ATOM 1447 C CA . SER B 1 41 ? -3.953 11.312 11.68 1 98.56 41 SER B CA 1
ATOM 1448 C C . SER B 1 41 ? -3.09 10.672 10.594 1 98.56 41 SER B C 1
ATOM 1450 O O . SER B 1 41 ? -3.334 9.531 10.195 1 98.56 41 SER B O 1
ATOM 1452 N N . VAL B 1 42 ? -2.242 11.359 10.102 1 98.44 42 VAL B N 1
ATOM 1453 C CA . VAL B 1 42 ? -1.164 10.938 9.211 1 98.44 42 VAL B CA 1
ATOM 1454 C C . VAL B 1 42 ? 0.186 11.203 9.883 1 98.44 42 VAL B C 1
ATOM 1456 O O . VAL B 1 42 ? 0.495 12.336 10.242 1 98.44 42 VAL B O 1
ATOM 1459 N N . ASN B 1 43 ? 0.944 10.164 10.039 1 97.31 43 ASN B N 1
ATOM 1460 C CA . ASN B 1 43 ? 2.199 10.25 10.781 1 97.31 43 ASN B CA 1
ATOM 1461 C C . ASN B 1 43 ? 3.389 9.844 9.914 1 97.31 43 ASN B C 1
ATOM 1463 O O . ASN B 1 43 ? 3.35 8.812 9.242 1 97.31 43 ASN B O 1
ATOM 1467 N N . PHE B 1 44 ? 4.414 10.641 9.914 1 96.62 44 PHE B N 1
ATOM 1468 C CA . PHE B 1 44 ? 5.738 10.258 9.438 1 96.62 44 PHE B CA 1
ATOM 1469 C C . PHE B 1 44 ? 6.594 9.734 10.586 1 96.62 44 PHE B C 1
ATOM 1471 O O . PHE B 1 44 ? 7.074 10.516 11.414 1 96.62 44 PHE B O 1
ATOM 1478 N N . CYS B 1 45 ? 6.848 8.438 10.57 1 96.06 45 CYS B N 1
ATOM 1479 C CA . CYS B 1 45 ? 7.426 7.77 11.727 1 96.06 45 CYS B CA 1
ATOM 1480 C C . CYS B 1 45 ? 8.891 7.434 11.492 1 96.06 45 CYS B C 1
ATOM 1482 O O . CYS B 1 45 ? 9.281 7.105 10.367 1 96.06 45 CYS B O 1
ATOM 1484 N N . CYS B 1 46 ? 9.727 7.426 12.531 1 94 46 CYS B N 1
ATOM 1485 C CA . CYS B 1 46 ? 11.172 7.23 12.438 1 94 46 CYS B CA 1
ATOM 1486 C C . CYS B 1 46 ? 11.547 5.785 12.75 1 94 46 CYS B C 1
ATOM 1488 O O . CYS B 1 46 ? 12.672 5.363 12.5 1 94 46 CYS B O 1
ATOM 1490 N N . SER B 1 47 ? 10.758 5.023 13.312 1 82.31 47 SER B N 1
ATOM 1491 C CA . SER B 1 47 ? 11 3.605 13.57 1 82.31 47 SER B CA 1
ATOM 1492 C C . SER B 1 47 ? 9.688 2.818 13.562 1 82.31 47 SER B C 1
ATOM 1494 O O .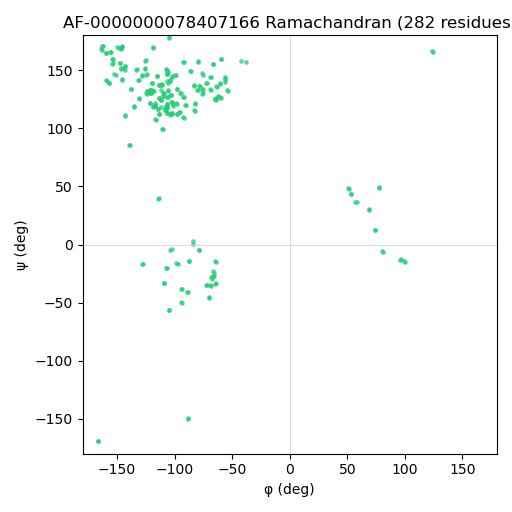 SER B 1 47 ? 8.617 3.387 13.344 1 82.31 47 SER B O 1
ATOM 1496 N N . ASP B 1 48 ? 9.992 1.509 13.586 1 73.88 48 ASP B N 1
ATOM 1497 C CA . ASP B 1 48 ? 8.828 0.634 13.648 1 73.88 48 ASP B CA 1
ATOM 1498 C C . ASP B 1 48 ? 8.328 0.483 15.086 1 73.88 48 ASP B C 1
ATOM 1500 O O . ASP B 1 48 ? 9.117 0.55 16.031 1 73.88 48 ASP B O 1
ATOM 1504 N N . GLY B 1 49 ? 6.969 0.54 15.258 1 71 49 GLY B N 1
ATOM 1505 C CA . GLY B 1 49 ? 6.453 0.188 16.578 1 71 49 GLY B CA 1
ATOM 1506 C C . GLY B 1 49 ? 5.621 1.289 17.203 1 71 49 GLY B C 1
ATOM 1507 O O . GLY B 1 49 ? 5.598 2.416 16.703 1 71 49 GLY B O 1
ATOM 1508 N N . PRO B 1 50 ? 4.879 1.049 18.234 1 68.5 50 PRO B N 1
ATOM 1509 C CA . PRO B 1 50 ? 3.924 1.958 18.875 1 68.5 50 PRO B CA 1
ATOM 1510 C C . PRO B 1 50 ? 4.598 3.166 19.531 1 68.5 50 PRO B C 1
ATOM 1512 O O . PRO B 1 50 ? 3.984 4.23 19.656 1 68.5 50 PRO B O 1
ATOM 1515 N N . SER B 1 51 ? 5.875 3.018 19.859 1 76.88 51 SER B N 1
ATOM 1516 C CA . SER B 1 51 ? 6.508 4.121 20.578 1 76.88 51 SER B CA 1
ATOM 1517 C C . SER B 1 51 ? 7.609 4.762 19.734 1 76.88 51 SER B C 1
ATOM 1519 O O . SER B 1 51 ? 8.594 5.266 20.281 1 76.88 51 SER B O 1
ATOM 1521 N N . CYS B 1 52 ? 7.234 4.82 18.562 1 89.19 52 CYS B N 1
ATOM 1522 C CA . CYS B 1 52 ? 8.258 5.402 17.703 1 89.19 52 CYS B CA 1
ATOM 1523 C C . CYS B 1 52 ? 8.164 6.926 17.703 1 89.19 52 CYS B C 1
ATOM 1525 O O . CYS B 1 52 ? 7.117 7.488 18.016 1 89.19 52 CYS B O 1
ATOM 1527 N N . ASP B 1 53 ? 9.352 7.566 17.516 1 96.25 53 ASP B N 1
ATOM 1528 C CA . ASP B 1 53 ? 9.32 9.008 17.266 1 96.25 53 ASP B CA 1
ATOM 1529 C C . ASP B 1 53 ? 8.531 9.328 15.992 1 96.25 53 ASP B C 1
ATOM 1531 O O . ASP B 1 53 ? 8.594 8.586 15.016 1 96.25 53 ASP B O 1
ATOM 1535 N N . ILE B 1 54 ? 7.758 10.344 16.078 1 97.56 54 ILE B N 1
ATOM 1536 C CA . ILE B 1 54 ? 6.977 10.852 14.961 1 97.56 54 ILE B CA 1
ATOM 1537 C C . ILE B 1 54 ? 7.488 12.234 14.562 1 97.56 54 ILE B C 1
ATOM 1539 O O . ILE B 1 54 ? 7.367 13.195 15.328 1 97.56 54 ILE B O 1
ATOM 1543 N N . ALA B 1 55 ? 8.078 12.336 13.398 1 97.25 55 ALA B N 1
ATOM 1544 C CA . ALA B 1 55 ? 8.664 13.586 12.938 1 97.25 55 ALA B CA 1
ATOM 1545 C C . ALA B 1 55 ? 7.582 14.594 12.562 1 97.25 55 ALA B C 1
ATOM 1547 O O . ALA B 1 55 ? 7.746 15.805 12.773 1 97.25 55 ALA B O 1
ATOM 1548 N N . PHE B 1 56 ? 6.539 14.141 12.055 1 98 56 PHE B N 1
ATOM 1549 C CA . PHE B 1 56 ? 5.426 14.961 11.594 1 98 56 PHE B CA 1
ATOM 1550 C C . PHE B 1 56 ? 4.094 14.273 11.875 1 98 56 PHE B C 1
ATOM 1552 O O . PHE B 1 56 ? 3.824 13.195 11.336 1 98 56 PHE B O 1
ATOM 1559 N N . HIS B 1 57 ? 3.354 14.789 12.766 1 98.44 57 HIS B N 1
ATOM 1560 C CA . HIS B 1 57 ? 2.004 14.359 13.109 1 98.44 57 HIS B CA 1
ATOM 1561 C C . HIS B 1 57 ? 0.962 15.344 12.594 1 98.44 57 HIS B C 1
ATOM 1563 O O . HIS B 1 57 ? 0.954 16.516 12.984 1 98.44 57 HIS B O 1
ATOM 1569 N N . PHE B 1 58 ? 0.167 14.945 11.656 1 98.81 58 PHE B N 1
ATOM 1570 C CA . PHE B 1 58 ? -0.947 15.703 11.094 1 98.81 58 PHE B CA 1
ATOM 1571 C C . PHE B 1 58 ? -2.279 15.133 11.562 1 98.81 58 PHE B C 1
ATOM 1573 O O . PHE B 1 58 ? -2.625 13.992 11.234 1 98.81 58 PHE B O 1
ATOM 1580 N N . ASN B 1 59 ? -3.07 15.961 12.289 1 98.75 59 ASN B N 1
ATOM 1581 C CA . ASN B 1 59 ? -4.211 15.406 13.016 1 98.75 59 ASN B CA 1
ATOM 1582 C C . ASN B 1 59 ? -5.438 16.312 12.898 1 98.75 59 ASN B C 1
ATOM 1584 O O . ASN B 1 59 ? -5.688 17.141 13.773 1 98.75 59 ASN B O 1
ATOM 1588 N N . PRO B 1 60 ? -6.246 16.172 11.82 1 98.75 60 PRO B N 1
ATOM 1589 C CA . PRO B 1 60 ? -7.547 16.844 11.789 1 98.75 60 PRO B CA 1
ATOM 1590 C C . PRO B 1 60 ? -8.5 16.328 12.859 1 98.75 60 PRO B C 1
ATOM 1592 O O . PRO B 1 60 ? -8.719 15.109 12.969 1 98.75 60 PRO B O 1
ATOM 1595 N N . ARG B 1 61 ? -8.969 17.188 13.602 1 98.31 61 ARG B N 1
ATOM 1596 C CA . ARG B 1 61 ? -9.953 16.891 14.641 1 98.31 61 ARG B CA 1
ATOM 1597 C C . ARG B 1 61 ? -11.32 17.469 14.289 1 98.31 61 ARG B C 1
ATOM 1599 O O . ARG B 1 61 ? -11.57 18.641 14.516 1 98.31 61 ARG B O 1
ATOM 1606 N N . LEU B 1 62 ? -12.148 16.641 13.797 1 97.81 62 LEU B N 1
ATOM 1607 C CA . LEU B 1 62 ? -13.445 17.094 13.297 1 97.81 62 LEU B CA 1
ATOM 1608 C C . LEU B 1 62 ? -14.336 17.562 14.445 1 97.81 62 LEU B C 1
ATOM 1610 O O . LEU B 1 62 ? -15.109 18.5 14.297 1 97.81 62 LEU B O 1
ATOM 1614 N N . ASP B 1 63 ? -14.219 16.922 15.484 1 96.25 63 ASP B N 1
ATOM 1615 C CA . ASP B 1 63 ? -15.039 17.266 16.641 1 96.25 63 ASP B CA 1
ATOM 1616 C C . ASP B 1 63 ? -14.648 18.625 17.203 1 96.25 63 ASP B C 1
ATOM 1618 O O . ASP B 1 63 ? -15.492 19.344 17.75 1 96.25 63 ASP B O 1
ATOM 1622 N N . GLN B 1 64 ? -13.422 19.047 17.078 1 97 64 GLN B N 1
ATOM 1623 C CA . GLN B 1 64 ? -12.906 20.312 17.578 1 97 64 GLN B CA 1
ATOM 1624 C C . GLN B 1 64 ? -12.766 21.328 16.469 1 97 64 GLN B C 1
ATOM 1626 O O . GLN B 1 64 ? -12.414 22.484 16.703 1 97 64 GLN B O 1
ATOM 1631 N N . ASN B 1 65 ? -13.055 20.844 15.297 1 97.12 65 ASN B N 1
ATOM 1632 C CA . ASN B 1 65 ? -12.969 21.656 14.102 1 97.12 65 ASN B CA 1
ATOM 1633 C C . ASN B 1 65 ? -11.617 22.375 14 1 97.12 65 ASN B C 1
ATOM 1635 O O . ASN B 1 65 ? -11.562 23.578 13.789 1 97.12 65 ASN B O 1
ATOM 1639 N N . CYS B 1 66 ? -10.57 21.688 14.18 1 98.44 66 CYS B N 1
ATOM 1640 C CA . CYS B 1 66 ? -9.211 22.188 14.062 1 98.44 66 CYS B CA 1
ATOM 1641 C C . CYS B 1 66 ? -8.266 21.125 13.539 1 98.44 66 CYS B C 1
ATOM 1643 O O . CYS B 1 66 ? -8.664 19.969 13.375 1 98.44 66 CYS B O 1
ATOM 1645 N N . VAL B 1 67 ? -7.109 21.547 13.195 1 98.75 67 VAL B N 1
ATOM 1646 C CA . VAL B 1 67 ? -6.059 20.609 12.805 1 98.75 67 VAL B CA 1
ATOM 1647 C C . VAL B 1 67 ? -4.816 20.844 13.664 1 98.75 67 VAL B C 1
ATOM 1649 O O . VAL B 1 67 ? -4.359 21.984 13.805 1 98.75 67 VAL B O 1
ATOM 1652 N N . VAL B 1 68 ? -4.312 19.781 14.203 1 98.75 68 VAL B N 1
ATOM 1653 C CA . VAL B 1 68 ? -3.145 19.875 15.07 1 98.75 68 VAL B CA 1
ATOM 1654 C C . VAL B 1 68 ? -1.93 19.266 14.375 1 98.75 68 VAL B C 1
ATOM 1656 O O . VAL B 1 68 ? -2.02 18.188 13.797 1 98.75 68 VAL B O 1
ATOM 1659 N N . PHE B 1 69 ? -0.811 19.984 14.352 1 98.69 69 PHE B N 1
ATOM 1660 C CA . PHE B 1 69 ? 0.509 19.484 13.969 1 98.69 69 PHE B CA 1
ATOM 1661 C C . PHE B 1 69 ? 1.403 19.328 15.195 1 98.69 69 PHE B C 1
ATOM 1663 O O . PHE B 1 69 ? 1.37 20.172 16.109 1 98.69 69 PHE B O 1
ATOM 1670 N N . ASN B 1 70 ? 2.143 18.281 15.164 1 98.62 70 ASN B N 1
ATOM 1671 C CA . ASN B 1 70 ? 3.057 18.109 16.297 1 98.62 70 ASN B CA 1
ATOM 1672 C C . ASN B 1 70 ? 4.141 17.078 15.977 1 98.62 70 ASN B C 1
ATOM 1674 O O . ASN B 1 70 ? 4.156 16.5 14.891 1 98.62 70 ASN B O 1
ATOM 1678 N N . THR B 1 71 ? 5.098 17.031 16.781 1 98.25 71 THR B N 1
ATOM 1679 C CA . THR B 1 71 ? 6.164 16.031 16.766 1 98.25 71 THR B CA 1
ATOM 1680 C C . THR B 1 71 ? 6.176 15.242 18.078 1 98.25 71 THR B C 1
ATOM 1682 O O . THR B 1 71 ? 6 15.812 19.156 1 98.25 71 THR B O 1
ATOM 1685 N N . PHE B 1 72 ? 6.258 13.945 17.953 1 97.75 72 PHE B N 1
ATOM 1686 C CA . PHE B 1 72 ? 6.453 13.086 19.125 1 97.75 72 PHE B CA 1
ATOM 1687 C C . PHE B 1 72 ? 7.898 12.602 19.203 1 97.75 72 PHE B C 1
ATOM 1689 O O . PHE B 1 72 ? 8.367 11.891 18.312 1 97.75 72 PHE B O 1
ATOM 1696 N N . GLN B 1 73 ? 8.555 13.016 20.141 1 95.75 73 GLN B N 1
ATOM 1697 C CA . GLN B 1 73 ? 9.969 12.688 20.297 1 95.75 73 GLN B CA 1
ATOM 1698 C C . GLN B 1 73 ? 10.344 12.547 21.766 1 95.75 73 GLN B C 1
ATOM 1700 O O . GLN B 1 73 ? 9.852 13.297 22.609 1 95.75 73 GLN B O 1
ATOM 1705 N N . ASN B 1 74 ? 11.242 11.547 22.016 1 92.69 74 ASN B N 1
ATOM 1706 C CA . ASN B 1 74 ? 11.641 11.289 23.391 1 92.69 74 ASN B CA 1
ATOM 1707 C C . ASN B 1 74 ? 10.43 10.992 24.281 1 92.69 74 ASN B C 1
ATOM 1709 O O . ASN B 1 74 ? 10.305 11.547 25.375 1 92.69 74 ASN B O 1
ATOM 1713 N N . ARG B 1 75 ? 9.469 10.328 23.766 1 91.75 75 ARG B N 1
ATOM 1714 C CA . ARG B 1 75 ? 8.297 9.789 24.438 1 91.75 75 ARG B CA 1
ATOM 1715 C C . ARG B 1 75 ? 7.367 10.906 24.906 1 91.75 75 ARG B C 1
ATOM 1717 O O . ARG B 1 75 ? 6.672 10.766 25.906 1 91.75 75 ARG B O 1
ATOM 1724 N N . SER B 1 76 ? 7.391 11.953 24.203 1 95.69 76 SER B N 1
ATOM 1725 C CA . SER B 1 76 ? 6.5 13.055 24.547 1 95.69 76 SER B CA 1
ATOM 1726 C C . SER B 1 76 ? 6.125 13.875 23.312 1 95.69 76 SER B C 1
ATOM 1728 O O . SER B 1 76 ? 6.941 14.047 22.406 1 95.69 76 SER B O 1
ATOM 1730 N N . TRP B 1 77 ? 4.898 14.32 23.438 1 97.69 77 TRP B N 1
ATOM 1731 C CA . TRP B 1 77 ? 4.5 15.32 22.453 1 97.69 77 TRP B CA 1
ATOM 1732 C C . TRP B 1 77 ? 5.199 16.656 22.719 1 97.69 77 TRP B C 1
ATOM 1734 O O . TRP B 1 77 ? 5.348 17.062 23.875 1 97.69 77 TRP B O 1
ATOM 1744 N N . GLN B 1 78 ? 5.613 17.266 21.594 1 97.56 78 GLN B N 1
ATOM 1745 C CA . GLN B 1 78 ? 6.254 18.562 21.719 1 97.56 78 GLN B CA 1
ATOM 1746 C C . GLN B 1 78 ? 5.223 19.688 21.688 1 97.56 78 GLN B C 1
ATOM 1748 O O . GLN B 1 78 ? 4.129 19.562 22.234 1 97.56 78 GLN B O 1
ATOM 1753 N N . CYS B 1 79 ? 5.605 20.906 21.156 1 96.88 79 CYS B N 1
ATOM 1754 C CA . CYS B 1 79 ? 4.656 22.016 21.094 1 96.88 79 CYS B CA 1
ATOM 1755 C C . CYS B 1 79 ? 3.729 21.875 19.906 1 96.88 79 CYS B C 1
ATOM 1757 O O . CYS B 1 79 ? 4.188 21.734 18.766 1 96.88 79 CYS B O 1
ATOM 1759 N N . ASN B 1 80 ? 2.486 22.062 20.219 1 97.56 80 ASN B N 1
ATOM 1760 C CA . ASN B 1 80 ? 1.485 21.969 19.156 1 97.56 80 ASN B CA 1
ATOM 1761 C C . ASN B 1 80 ? 1.456 23.219 18.297 1 97.56 80 ASN B C 1
ATOM 1763 O O . ASN B 1 80 ? 1.567 24.328 18.797 1 97.56 80 ASN B O 1
ATOM 1767 N N . GLN B 1 81 ? 1.376 22.984 17.047 1 97.88 81 GLN B N 1
ATOM 1768 C CA . GLN B 1 81 ? 0.884 23.969 16.094 1 97.88 81 GLN B CA 1
ATOM 1769 C C . GLN B 1 81 ? -0.56 23.688 15.695 1 97.88 81 GLN B C 1
ATOM 1771 O O . GLN B 1 81 ? -0.858 22.625 15.148 1 97.88 81 GLN B O 1
ATOM 1776 N N . THR B 1 82 ? -1.512 24.641 15.961 1 97.94 82 THR B N 1
ATOM 1777 C CA . THR B 1 82 ? -2.928 24.375 15.727 1 97.94 82 THR B CA 1
ATOM 1778 C C . THR B 1 82 ? -3.512 25.375 14.734 1 97.94 82 THR B C 1
ATOM 1780 O O . THR B 1 82 ? -3.27 26.578 14.836 1 97.94 82 THR B O 1
ATOM 1783 N N . LYS B 1 83 ? -4.172 24.812 13.789 1 97.56 83 LYS B N 1
ATOM 1784 C CA . LYS B 1 83 ? -4.973 25.609 12.867 1 97.56 83 LYS B CA 1
ATOM 1785 C C . LYS B 1 83 ? -6.457 25.516 13.203 1 97.56 83 LYS B C 1
ATOM 1787 O O . LYS B 1 83 ? -7.02 24.422 13.266 1 97.56 83 LYS B O 1
ATOM 1792 N N . GLU B 1 84 ? -7.113 26.672 13.328 1 93.94 84 GLU B N 1
ATOM 1793 C CA . GLU B 1 84 ? -8.516 26.703 13.734 1 93.94 84 GLU B CA 1
ATOM 1794 C C . GLU B 1 84 ? -9.438 26.5 12.539 1 93.94 84 GLU B C 1
ATOM 1796 O O . GLU B 1 84 ? -10.656 26.344 12.711 1 93.94 84 GLU B O 1
ATOM 1801 N N . GLU B 1 85 ? -8.977 26.297 11.484 1 93.75 85 GLU B N 1
ATOM 1802 C CA . GLU B 1 85 ? -9.758 25.969 10.297 1 93.75 85 GLU B CA 1
ATOM 1803 C C . GLU B 1 85 ? -9.5 24.516 9.859 1 93.75 85 GLU B C 1
ATOM 1805 O O . GLU B 1 85 ? -8.359 24.141 9.586 1 93.75 85 GLU B O 1
ATOM 1810 N N . ASN B 1 86 ? -10.562 23.781 9.898 1 97.81 86 ASN B N 1
ATOM 1811 C CA . ASN B 1 86 ? -10.445 22.391 9.477 1 97.81 86 ASN B CA 1
ATOM 1812 C C . ASN B 1 86 ? -11.039 22.172 8.086 1 97.81 86 ASN B C 1
ATOM 1814 O O . ASN B 1 86 ? -12.25 22.266 7.902 1 97.81 86 ASN B O 1
ATOM 1818 N N . PRO B 1 87 ? -10.258 21.906 7.152 1 98.25 87 PRO B N 1
ATOM 1819 C CA . PRO B 1 87 ? -10.766 21.75 5.785 1 98.25 87 PRO B CA 1
ATOM 1820 C C . PRO B 1 87 ? -11.414 20.391 5.539 1 98.25 87 PRO B C 1
ATOM 1822 O O . PRO B 1 87 ? -12 20.172 4.477 1 98.25 87 PRO B O 1
ATOM 1825 N N . PHE B 1 88 ? -11.406 19.484 6.445 1 98.38 88 PHE B N 1
ATOM 1826 C CA . PHE B 1 88 ? -11.977 18.141 6.32 1 98.38 88 PHE B CA 1
ATOM 1827 C C . PHE B 1 88 ? -13.391 18.094 6.887 1 98.38 88 PHE B C 1
ATOM 1829 O O . PHE B 1 88 ? -13.641 18.594 7.988 1 98.38 88 PHE B O 1
ATOM 1836 N N . LYS B 1 89 ? -14.25 17.531 6.062 1 97.12 89 LYS B N 1
ATOM 1837 C CA . LYS B 1 89 ? -15.656 17.484 6.453 1 97.12 89 LYS B CA 1
ATOM 1838 C C . LYS B 1 89 ? -16.203 16.062 6.336 1 97.12 89 LYS B C 1
ATOM 1840 O O . LYS B 1 89 ? -15.828 15.32 5.426 1 97.12 89 LYS B O 1
ATOM 1845 N N . HIS B 1 90 ? -17.078 15.766 7.242 1 97.12 90 HIS B N 1
ATOM 1846 C CA . HIS B 1 90 ? -17.734 14.469 7.203 1 97.12 90 HIS B CA 1
ATOM 1847 C C . HIS B 1 90 ? -18.391 14.227 5.844 1 97.12 90 HIS B C 1
ATOM 1849 O O . HIS B 1 90 ? -19.094 15.094 5.32 1 97.12 90 HIS B O 1
ATOM 1855 N N . GLY B 1 91 ? -18.109 12.992 5.332 1 96.81 91 GLY B N 1
ATOM 1856 C CA . GLY B 1 91 ? -18.766 12.57 4.102 1 96.81 91 GLY B CA 1
ATOM 1857 C C . GLY B 1 91 ? -18.094 13.133 2.855 1 96.81 91 GLY B C 1
ATOM 1858 O O . GLY B 1 91 ? -18.484 12.781 1.735 1 96.81 91 GLY B O 1
ATOM 1859 N N . ALA B 1 92 ? -17.172 13.969 3.002 1 97.62 92 ALA B N 1
ATOM 1860 C CA . ALA B 1 92 ? -16.547 14.633 1.862 1 97.62 92 ALA B CA 1
ATOM 1861 C C . ALA B 1 92 ? -15.227 13.945 1.498 1 97.62 92 ALA B C 1
ATOM 1863 O O . ALA B 1 92 ? -14.523 13.438 2.373 1 97.62 92 ALA B O 1
ATOM 1864 N N . SER B 1 93 ? -15.016 13.977 0.222 1 98.38 93 SER B N 1
ATOM 1865 C CA . SER B 1 93 ? -13.711 13.531 -0.266 1 98.38 93 SER B CA 1
ATOM 1866 C C . SER B 1 93 ? -12.656 14.617 -0.09 1 98.38 93 SER B C 1
ATOM 1868 O O . SER B 1 93 ? -12.984 15.805 0.02 1 98.38 93 SER B O 1
ATOM 1870 N N . PHE B 1 94 ? -11.43 14.211 -0.052 1 98.75 94 PHE B N 1
ATOM 1871 C CA . PHE B 1 94 ? -10.32 15.164 0.06 1 98.75 94 PHE B CA 1
ATOM 1872 C C . PHE B 1 94 ? -9.094 14.648 -0.681 1 98.75 94 PHE B C 1
ATOM 1874 O O . PHE B 1 94 ? -8.992 13.461 -0.983 1 98.75 94 PHE B O 1
ATOM 1881 N N . GLN B 1 95 ? -8.281 15.562 -1.045 1 98.81 95 GLN B N 1
ATOM 1882 C CA . GLN B 1 95 ? -6.91 15.297 -1.46 1 98.81 95 GLN B CA 1
ATOM 1883 C C . GLN B 1 95 ? -5.91 15.992 -0.54 1 98.81 95 GLN B C 1
ATOM 1885 O O . GLN B 1 95 ? -5.965 17.219 -0.369 1 98.81 95 GLN B O 1
ATOM 1890 N N . LEU B 1 96 ? -5.07 15.266 0.122 1 98.81 96 LEU B N 1
ATOM 1891 C CA . LEU B 1 96 ? -4.008 15.773 0.983 1 98.81 96 LEU B CA 1
ATOM 1892 C C . LEU B 1 96 ? -2.643 15.586 0.33 1 98.81 96 LEU B C 1
ATOM 1894 O O . LEU B 1 96 ? -2.244 14.461 0.027 1 98.81 96 LEU B O 1
ATOM 1898 N N . ASP B 1 97 ? -1.965 16.641 0.066 1 98.62 97 ASP B N 1
ATOM 1899 C CA . ASP B 1 97 ? -0.598 16.609 -0.445 1 98.62 97 ASP B CA 1
ATOM 1900 C C . ASP B 1 97 ? 0.395 17.094 0.613 1 98.62 97 ASP B C 1
ATOM 1902 O O . ASP B 1 97 ? 0.209 18.156 1.213 1 98.62 97 ASP B O 1
ATOM 1906 N N . ILE B 1 98 ? 1.379 16.344 0.872 1 98.06 98 ILE B N 1
ATOM 1907 C CA . ILE B 1 98 ? 2.455 16.734 1.779 1 98.06 98 ILE B CA 1
ATOM 1908 C C . ILE B 1 98 ? 3.771 16.812 1.01 1 98.06 98 ILE B C 1
ATOM 1910 O O . ILE B 1 98 ? 4.328 15.797 0.603 1 98.06 98 ILE B O 1
ATOM 1914 N N . HIS B 1 99 ? 4.23 17.984 0.796 1 97.5 99 HIS B N 1
ATOM 1915 C CA . HIS B 1 99 ? 5.504 18.234 0.129 1 97.5 99 HIS B CA 1
ATOM 1916 C C . HIS B 1 99 ? 6.641 18.359 1.138 1 97.5 99 HIS B C 1
ATOM 1918 O O . HIS B 1 99 ? 6.574 19.156 2.07 1 97.5 99 HIS B O 1
ATOM 1924 N N . ILE B 1 100 ? 7.645 17.594 0.904 1 96.25 100 ILE B N 1
ATOM 1925 C CA . ILE B 1 100 ? 8.789 17.609 1.812 1 96.25 100 ILE B CA 1
ATOM 1926 C C . ILE B 1 100 ? 9.867 18.547 1.271 1 96.25 100 ILE B C 1
ATOM 1928 O O . ILE B 1 100 ? 10.484 18.25 0.241 1 96.25 100 ILE B O 1
ATOM 1932 N N . THR B 1 101 ? 10.078 19.562 1.962 1 96.94 101 THR B N 1
ATOM 1933 C CA . THR B 1 101 ? 11.148 20.484 1.592 1 96.94 101 THR B CA 1
ATOM 1934 C C . THR B 1 101 ? 12.352 20.328 2.514 1 96.94 101 THR B C 1
ATOM 1936 O O . THR B 1 101 ? 12.344 19.469 3.408 1 96.94 101 THR B O 1
ATOM 1939 N N . GLU B 1 102 ? 13.383 21.062 2.271 1 96 102 GLU B N 1
ATOM 1940 C CA . GLU B 1 102 ? 14.562 21 3.131 1 96 102 GLU B CA 1
ATOM 1941 C C . GLU B 1 102 ? 14.25 21.531 4.527 1 96 102 GLU B C 1
ATOM 1943 O O . GLU B 1 102 ? 14.844 21.078 5.516 1 96 102 GLU B O 1
ATOM 1948 N N . GLU B 1 103 ? 13.273 22.406 4.562 1 97.12 103 GLU B N 1
ATOM 1949 C CA . GLU B 1 103 ? 13.086 23.156 5.805 1 97.12 103 GLU B CA 1
ATOM 1950 C C . GLU B 1 103 ? 11.82 22.703 6.531 1 97.12 103 GLU B C 1
ATOM 1952 O O . GLU B 1 103 ? 11.727 22.812 7.754 1 97.12 103 GLU B O 1
ATOM 1957 N N . HIS B 1 104 ? 10.859 22.328 5.75 1 97.81 104 HIS B N 1
ATOM 1958 C CA . HIS B 1 104 ? 9.57 22.047 6.383 1 97.81 104 HIS B CA 1
ATOM 1959 C C . HIS B 1 104 ? 8.734 21.094 5.547 1 97.81 104 HIS B C 1
ATOM 1961 O O . HIS B 1 104 ? 9.094 20.781 4.41 1 97.81 104 HIS B O 1
ATOM 1967 N N . PHE B 1 105 ? 7.66 20.547 6.188 1 98.06 105 PHE B N 1
ATOM 1968 C CA . PHE B 1 105 ? 6.551 19.938 5.473 1 98.06 105 PHE B CA 1
ATOM 1969 C C . PHE B 1 105 ? 5.559 21 5 1 98.06 105 PHE B C 1
ATOM 1971 O O . PHE B 1 105 ? 5.07 21.797 5.797 1 98.06 105 PHE B O 1
ATOM 1978 N N . GLU B 1 106 ? 5.395 21 3.709 1 98.38 106 GLU B N 1
ATOM 1979 C CA . GLU B 1 106 ? 4.336 21.844 3.17 1 98.38 106 GLU B CA 1
ATOM 1980 C C . GLU B 1 106 ? 3.068 21.047 2.893 1 98.38 106 GLU B C 1
ATOM 1982 O O . GLU B 1 106 ? 3.086 20.109 2.104 1 98.38 106 GLU B O 1
ATOM 1987 N N . VAL B 1 107 ? 1.955 21.484 3.578 1 98.5 107 VAL B N 1
ATOM 1988 C CA . VAL B 1 107 ? 0.715 20.719 3.518 1 98.5 107 VAL B CA 1
ATOM 1989 C C . VAL B 1 107 ? -0.298 21.438 2.635 1 98.5 107 VAL B C 1
ATOM 1991 O O . VAL B 1 107 ? -0.589 22.625 2.854 1 98.5 107 VAL B O 1
ATOM 1994 N N . LEU B 1 108 ? -0.749 20.766 1.574 1 98.75 108 LEU B N 1
ATOM 1995 C CA . LEU B 1 108 ? -1.844 21.25 0.741 1 98.75 108 LEU B CA 1
ATOM 1996 C C . LEU B 1 108 ? -3.084 20.375 0.914 1 98.75 108 LEU B C 1
ATOM 1998 O O . LEU B 1 108 ? -2.982 19.156 0.983 1 98.75 108 LEU B O 1
ATOM 2002 N N . VAL B 1 109 ? -4.242 21 1.002 1 98.69 109 VAL B N 1
ATOM 2003 C CA . VAL B 1 109 ? -5.52 20.297 1.031 1 98.69 109 VAL B CA 1
ATOM 2004 C C . VAL B 1 109 ? -6.398 20.766 -0.124 1 98.69 109 VAL B C 1
ATOM 2006 O O . VAL B 1 109 ? -6.652 21.969 -0.266 1 98.69 109 VAL B O 1
ATOM 2009 N N . ASN B 1 110 ? -6.789 19.781 -0.949 1 98.19 110 ASN B N 1
ATOM 2010 C CA . ASN B 1 110 ? -7.574 20.078 -2.141 1 98.19 110 ASN B CA 1
ATOM 2011 C C . ASN B 1 110 ? -6.906 21.141 -3.002 1 98.19 110 ASN B C 1
ATOM 2013 O O . ASN B 1 110 ? -7.551 22.125 -3.395 1 98.19 110 A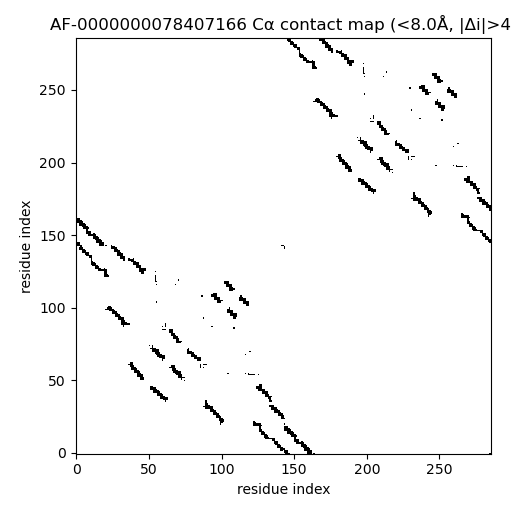SN B O 1
ATOM 2017 N N . ASN B 1 111 ? -5.66 20.984 -3.14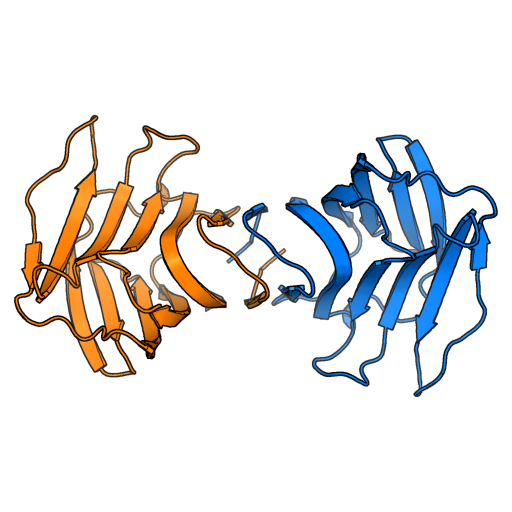1 1 97.25 111 ASN B N 1
ATOM 2018 C CA . ASN B 1 111 ? -4.816 21.75 -4.055 1 97.25 111 ASN B CA 1
ATOM 2019 C C . ASN B 1 111 ? -4.582 23.172 -3.543 1 97.25 111 ASN B C 1
ATOM 2021 O O . ASN B 1 111 ? -4.062 24.016 -4.27 1 97.25 111 ASN B O 1
ATOM 2025 N N . ASN B 1 112 ? -4.945 23.438 -2.24 1 97.75 112 ASN B N 1
ATOM 2026 C CA . ASN B 1 112 ? -4.648 24.719 -1.598 1 97.75 112 ASN B CA 1
ATOM 2027 C C . ASN B 1 112 ? -3.643 24.547 -0.461 1 97.75 112 ASN B C 1
ATOM 2029 O O . ASN B 1 112 ? -3.756 23.625 0.343 1 97.75 112 ASN B O 1
ATOM 2033 N N . VAL B 1 113 ? -2.727 25.562 -0.519 1 97.81 113 VAL B N 1
ATOM 2034 C CA . VAL B 1 113 ? -1.768 25.531 0.581 1 97.81 113 VAL B CA 1
ATOM 2035 C C . VAL B 1 113 ? -2.5 25.719 1.909 1 97.81 113 VAL B C 1
ATOM 2037 O O . VAL B 1 113 ? -3.246 26.672 2.086 1 97.81 113 VAL B O 1
ATOM 2040 N N . PHE B 1 114 ? -2.293 24.859 2.828 1 98.44 114 PHE B N 1
ATOM 2041 C CA . PHE B 1 114 ? -2.988 24.859 4.109 1 98.44 114 PHE B CA 1
ATOM 2042 C C . PHE B 1 114 ? -2.076 25.375 5.219 1 98.44 114 PHE B C 1
ATOM 2044 O O . PHE B 1 114 ? -2.404 26.344 5.902 1 98.44 114 PHE B O 1
ATOM 2051 N N . ASP B 1 115 ? -0.894 24.703 5.379 1 98 115 ASP B N 1
ATOM 2052 C CA . ASP B 1 115 ? 0.056 25.109 6.406 1 98 115 ASP B CA 1
ATOM 2053 C C . ASP B 1 115 ? 1.441 24.531 6.145 1 98 115 ASP B C 1
ATOM 2055 O O . ASP B 1 115 ? 1.624 23.75 5.207 1 98 115 ASP B O 1
ATOM 2059 N N . ARG B 1 116 ? 2.408 24.984 6.91 1 98.06 116 ARG B N 1
ATOM 2060 C CA . ARG B 1 116 ? 3.775 24.484 6.914 1 98.06 116 ARG B CA 1
ATOM 2061 C C . ARG B 1 116 ? 4.203 24.062 8.312 1 98.06 116 ARG B C 1
ATOM 2063 O O . ARG B 1 116 ? 3.768 24.656 9.305 1 98.06 116 ARG B O 1
ATOM 2070 N N . TYR B 1 117 ? 4.98 23.094 8.367 1 98.38 117 TYR B N 1
ATOM 2071 C CA . TYR B 1 117 ? 5.465 22.609 9.648 1 98.38 117 TYR B CA 1
ATOM 2072 C C . TYR B 1 117 ? 6.961 22.328 9.594 1 98.38 117 TYR B C 1
ATOM 2074 O O . TYR B 1 117 ? 7.406 21.422 8.883 1 98.38 117 TYR B O 1
ATOM 2082 N N . SER B 1 118 ? 7.695 23.031 10.43 1 98.12 118 SER B N 1
ATOM 2083 C CA . SER B 1 118 ? 9.148 22.938 10.383 1 98.12 118 SER B CA 1
ATOM 2084 C C . SER B 1 118 ? 9.625 21.562 10.875 1 98.12 118 SER B C 1
ATOM 2086 O O . SER B 1 118 ? 9.07 21.016 11.82 1 98.12 118 SER B O 1
ATOM 2088 N N . HIS B 1 119 ? 10.719 21.125 10.195 1 97.56 119 HIS B N 1
ATOM 2089 C CA . HIS B 1 119 ? 11.297 19.859 10.656 1 97.56 119 HIS B CA 1
ATOM 2090 C C . HIS B 1 119 ? 11.859 20 12.07 1 97.56 119 HIS B C 1
ATOM 2092 O O . HIS B 1 119 ? 12.695 20.875 12.328 1 97.56 119 HIS B O 1
ATOM 2098 N N . ARG B 1 120 ? 11.414 19.156 12.906 1 97.69 120 ARG B N 1
ATOM 2099 C CA . ARG B 1 120 ? 11.953 19.125 14.258 1 97.69 120 ARG B CA 1
ATOM 2100 C C . ARG B 1 120 ? 12.844 17.891 14.461 1 97.69 120 ARG B C 1
ATOM 2102 O O . ARG B 1 120 ? 13.648 17.859 15.398 1 97.69 120 ARG B O 1
ATOM 2109 N N . ILE B 1 121 ? 12.664 16.906 13.633 1 95.94 121 ILE B N 1
ATOM 2110 C CA . ILE B 1 121 ? 13.508 15.719 13.523 1 95.94 121 ILE B CA 1
ATOM 2111 C C . ILE B 1 121 ? 14.094 15.633 12.117 1 95.94 121 ILE B C 1
ATOM 2113 O O . ILE B 1 121 ? 13.398 15.875 11.133 1 95.94 121 ILE B O 1
ATOM 2117 N N . PRO B 1 122 ? 15.398 15.258 12.031 1 93.5 122 PRO B N 1
ATOM 2118 C CA . PRO B 1 122 ? 15.977 15.133 10.695 1 93.5 122 PRO B CA 1
ATOM 2119 C C . PRO B 1 122 ? 15.195 14.164 9.805 1 93.5 122 PRO B C 1
ATOM 2121 O O . PRO B 1 122 ? 14.844 13.07 10.25 1 93.5 122 PRO B O 1
ATOM 2124 N N . LEU B 1 123 ? 15.055 14.5 8.523 1 92.25 123 LEU B N 1
ATOM 2125 C CA . LEU B 1 123 ? 14.234 13.758 7.574 1 92.25 123 LEU B CA 1
ATOM 2126 C C . LEU B 1 123 ? 14.789 12.359 7.355 1 92.25 123 LEU B C 1
ATOM 2128 O O . LEU B 1 123 ? 14.031 11.414 7.117 1 92.25 123 LEU B O 1
ATOM 2132 N N . CYS B 1 124 ? 16.062 12.242 7.406 1 89.69 124 CYS B N 1
ATOM 2133 C CA . CYS B 1 124 ? 16.719 10.969 7.125 1 89.69 124 CYS B CA 1
ATOM 2134 C C . CYS B 1 124 ? 16.328 9.914 8.156 1 89.69 124 CYS B C 1
ATOM 2136 O O . CYS B 1 124 ? 16.562 8.727 7.941 1 89.69 124 CYS B O 1
ATOM 2138 N N . GLN B 1 125 ? 15.75 10.367 9.25 1 92.12 125 GLN B N 1
ATOM 2139 C CA . GLN B 1 125 ? 15.359 9.438 10.305 1 92.12 125 GLN B CA 1
ATOM 2140 C C . GLN B 1 125 ? 13.961 8.883 10.055 1 92.12 125 GLN B C 1
ATOM 2142 O O . GLN B 1 125 ? 13.539 7.922 10.703 1 92.12 125 GLN B O 1
ATOM 2147 N N . VAL B 1 126 ? 13.227 9.492 9.172 1 93.31 126 VAL B N 1
ATOM 2148 C CA . VAL B 1 126 ? 11.859 9.055 8.875 1 93.31 126 VAL B CA 1
ATOM 2149 C C . VAL B 1 126 ? 11.898 7.789 8.023 1 93.31 126 VAL B C 1
ATOM 2151 O O . VAL B 1 126 ? 12.586 7.742 7 1 93.31 126 VAL B O 1
ATOM 2154 N N . LYS B 1 127 ? 11.047 6.793 8.438 1 91.25 127 LYS B N 1
ATOM 2155 C CA . LYS B 1 127 ? 11.164 5.488 7.793 1 91.25 127 LYS B CA 1
ATOM 2156 C C . LYS B 1 127 ? 9.812 5 7.281 1 91.25 127 LYS B C 1
ATOM 2158 O O . LYS B 1 127 ? 9.742 4.07 6.477 1 91.25 127 LYS B O 1
ATOM 2163 N N . SER B 1 128 ? 8.734 5.598 7.758 1 94.38 128 SER B N 1
ATOM 2164 C CA . SER B 1 128 ? 7.441 5.062 7.348 1 94.38 128 SER B CA 1
ATOM 2165 C C . SER B 1 128 ? 6.359 6.137 7.41 1 94.38 128 SER B C 1
ATOM 2167 O O . SER B 1 128 ? 6.535 7.168 8.062 1 94.38 128 SER B O 1
ATOM 2169 N N . LEU B 1 129 ? 5.352 5.953 6.652 1 95.12 129 LEU B N 1
ATOM 2170 C CA . LEU B 1 129 ? 4.102 6.703 6.688 1 95.12 129 LEU B CA 1
ATOM 2171 C C . LEU B 1 129 ? 2.98 5.871 7.301 1 95.12 129 LEU B C 1
ATOM 2173 O O . LEU B 1 129 ? 2.76 4.727 6.895 1 95.12 129 LEU B O 1
ATOM 2177 N N . GLU B 1 130 ? 2.332 6.426 8.281 1 96.44 130 GLU B N 1
ATOM 2178 C CA . GLU B 1 130 ? 1.232 5.73 8.945 1 96.44 130 GLU B CA 1
ATOM 2179 C C . GLU B 1 130 ? -0.047 6.562 8.914 1 96.44 130 GLU B C 1
ATOM 2181 O O . GLU B 1 130 ? -0.022 7.762 9.195 1 96.44 130 GLU B O 1
ATOM 2186 N N . VAL B 1 131 ? -1.142 5.949 8.531 1 97.75 131 VAL B N 1
ATOM 2187 C CA . VAL B 1 131 ? -2.443 6.602 8.625 1 97.75 131 VAL B CA 1
ATOM 2188 C C . VAL B 1 131 ? -3.293 5.906 9.688 1 97.75 131 VAL B C 1
ATOM 2190 O O . VAL B 1 131 ? -3.506 4.695 9.625 1 97.75 131 VAL B O 1
ATOM 2193 N N . GLN B 1 132 ? -3.742 6.648 10.609 1 96.88 132 GLN B N 1
ATOM 2194 C CA . GLN B 1 132 ? -4.539 6.125 11.719 1 96.88 132 GLN B CA 1
ATOM 2195 C C . GLN B 1 132 ? -6.023 6.414 11.516 1 96.88 132 GLN B C 1
ATOM 2197 O O . GLN B 1 132 ? -6.387 7.477 11 1 96.88 132 GLN B O 1
ATOM 2202 N N . PRO B 1 133 ? -6.891 5.465 11.945 1 96.06 133 PRO B N 1
ATOM 2203 C CA . PRO B 1 133 ? -8.336 5.633 11.766 1 96.06 133 PRO B CA 1
ATOM 2204 C C . PRO B 1 133 ? -8.898 6.781 12.602 1 96.06 133 PRO B C 1
ATOM 2206 O O . PRO B 1 133 ? -8.266 7.23 13.555 1 96.06 133 PRO B O 1
ATOM 2209 N N . LYS B 1 134 ? -10.047 7.344 12.148 1 95.88 134 LYS B N 1
ATOM 2210 C CA . LYS B 1 134 ? -10.969 6.793 11.156 1 95.88 134 LYS B CA 1
ATOM 2211 C C . LYS B 1 134 ? -10.992 7.652 9.891 1 95.88 134 LYS B C 1
ATOM 2213 O O . LYS B 1 134 ? -11.32 8.836 9.953 1 95.88 134 LYS B O 1
ATOM 2218 N N . VAL B 1 135 ? -10.617 7.18 8.828 1 98.19 135 VAL B N 1
ATOM 2219 C CA . VAL B 1 135 ? -10.617 7.824 7.52 1 98.19 135 VAL B CA 1
ATOM 2220 C C . VAL B 1 135 ? -10.57 6.766 6.422 1 98.19 135 VAL B C 1
ATOM 2222 O O . VAL B 1 135 ? -9.961 5.707 6.598 1 98.19 135 VAL B O 1
ATOM 2225 N N . ASP B 1 136 ? -11.297 6.988 5.359 1 97.69 136 ASP B N 1
ATOM 2226 C CA . ASP B 1 136 ? -11.234 6.09 4.211 1 97.69 136 ASP B CA 1
ATOM 2227 C C . ASP B 1 136 ? -10.164 6.543 3.221 1 97.69 136 ASP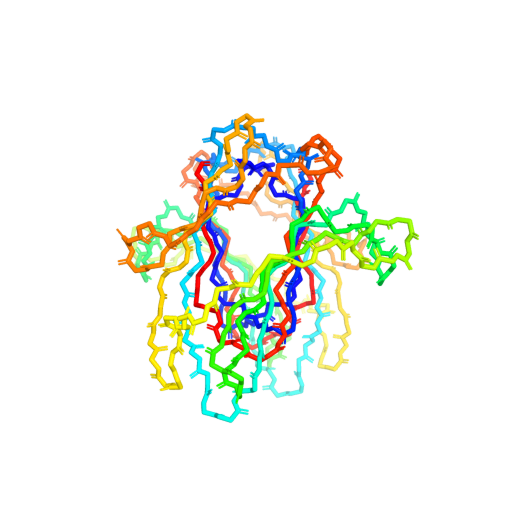 B C 1
ATOM 2229 O O . ASP B 1 136 ? -10.234 7.656 2.691 1 97.69 136 ASP B O 1
ATOM 2233 N N . ILE B 1 137 ? -9.188 5.707 2.965 1 98.19 137 ILE B N 1
ATOM 2234 C CA . ILE B 1 137 ? -8.109 6.039 2.037 1 98.19 137 ILE B CA 1
ATOM 2235 C C . ILE B 1 137 ? -8.344 5.328 0.705 1 98.19 137 ILE B C 1
ATOM 2237 O O . ILE B 1 137 ? -8.445 4.102 0.659 1 98.19 137 ILE B O 1
ATOM 2241 N N . HIS B 1 138 ? -8.422 6.051 -0.338 1 97.88 138 HIS B N 1
ATOM 2242 C CA . HIS B 1 138 ? -8.664 5.496 -1.664 1 97.88 138 HIS B CA 1
ATOM 2243 C C . HIS B 1 138 ? -7.359 5.238 -2.406 1 97.88 138 HIS B C 1
ATOM 2245 O O . HIS B 1 138 ? -7.234 4.242 -3.123 1 97.88 138 HIS B O 1
ATOM 2251 N N . LYS B 1 139 ? -6.5 6.121 -2.209 1 97.94 139 LYS B N 1
ATOM 2252 C CA . LYS B 1 139 ? -5.242 6.016 -2.938 1 97.94 139 LYS B CA 1
ATOM 2253 C C . LYS B 1 139 ? -4.125 6.77 -2.223 1 97.94 139 LYS B C 1
ATOM 2255 O O . LYS B 1 139 ? -4.344 7.871 -1.712 1 97.94 139 LYS B O 1
ATOM 2260 N N . ILE B 1 140 ? -2.898 6.223 -2.148 1 96.81 140 ILE B N 1
ATOM 2261 C CA . ILE B 1 140 ? -1.677 6.918 -1.757 1 96.81 140 ILE B CA 1
ATOM 2262 C C . ILE B 1 140 ? -0.669 6.875 -2.904 1 96.81 140 ILE B C 1
ATOM 2264 O O . ILE B 1 140 ? -0.439 5.82 -3.498 1 96.81 140 ILE B O 1
ATOM 2268 N N . GLU B 1 141 ? -0.123 8.023 -3.195 1 94.44 141 GLU B N 1
ATOM 2269 C CA . GLU B 1 141 ? 0.813 8.148 -4.309 1 94.44 141 GLU B CA 1
ATOM 2270 C C . GLU B 1 141 ? 2.08 8.883 -3.883 1 94.44 141 GLU B C 1
ATOM 2272 O O . GLU B 1 141 ? 2.018 9.859 -3.129 1 94.44 141 GLU B O 1
ATOM 2277 N N . PHE B 1 142 ? 3.184 8.43 -4.395 1 92 142 PHE B N 1
ATOM 2278 C CA . PHE B 1 142 ? 4.469 9.062 -4.121 1 92 142 PHE B CA 1
ATOM 2279 C C . PHE B 1 142 ? 5.062 9.656 -5.391 1 92 142 PHE B C 1
ATOM 2281 O O . PHE B 1 142 ? 4.93 9.07 -6.473 1 92 142 PHE B O 1
ATOM 2288 N N . PHE B 1 143 ? 5.738 10.797 -5.168 1 88.31 143 PHE B N 1
ATOM 2289 C CA . PHE B 1 143 ? 6.336 11.5 -6.297 1 88.31 143 PHE B CA 1
ATOM 2290 C C . PHE B 1 143 ? 7.793 11.844 -6.008 1 88.31 143 PHE B C 1
ATOM 2292 O O . PHE B 1 143 ? 8.164 12.086 -4.855 1 88.31 143 PHE B O 1
#

Organism: Alligator mississippiensis (NCBI:txid8496)